Protein AF-A0AAD2CBR7-F1 (afdb_monomer)

Organism: NCBI:txid2856

Sequence (309 aa):
QLLATVQDAERRELLDDIRAIELRIERGVCPSRVAKAHSVWTTCVAFCDSLTLDPGLSAVDDPLLIILLFGTQWRRGKIAPRKRQVRGRTAEDAMRQVGQAFSSLGLLYPRMNRYAPGTMNFPWTRLLKSWKKEDPAAQRVHPLPKSLLRQASKLATKPTSTHAAKAMNRLMWLGFSFLLRPGEFLSKAGTQFPFKLKQVFFCINDAEFRGDVIPLRLLDTSLVTFAGLIFEKPKNAVPDEKIGLGTSFNADNPTATLIAIVRHLQQSQHTTGDTPLFTYYSEFGVPCNVTDQMMTKYLRAVALSVEVD

Foldseek 3Di:
DVLPPDPPVVSVVVVVVVVVVVVVVCVVDFVVVVVVLVVLLVLLCVLCVVVVAHSLNPVPPQCLVVLLVQLVCCQCQVSPPVSHHDALVVSVVSSQSSLVVNVVVVHDRNQADPVDGPDGDPVVVVSSVVRVVVDDDDDDDDPDDVVLLVLLVVQCPDPPHFQLSVLLSLLVLLCVVVVDDCLQAFDDVRSDHHFFQQQKWFDFPPDIDGLQGDDLVQLDLVGTQKIWGFAQDDPPDDHRDTDMDGRDPDPSGNSNSSSVLSSQQNVAPPGDRRHGSQWGAGPVRHIDGGHPVNSVVSSVVSVVVDDDD

Secondary structure (DSSP, 8-state):
-TTTTS-HHHHHHHHHHHHHHHHHHHHTS-HHHHHHHHHHHHHHHHHHHHTT--TT-TT-S-THHHHHHHHHHHHTTSSSTTSS---HHHHHHHHHHHHHHHHHTT---TTB-SSSTTPBPHHHHHHHHHHHHHSPPPPPPPPPPHHHHHHHHHHHTSTT--HHHHHHHHHHHHHHHTT--HHHHSB-TT-----BGGGEEEEETTEEEETTTS-GGG--TTT--EEEEEESS-TTS-TTEEEEEE--SSTT-HHHHHHHHHHHHHTSTT--TT-BTTEEE-TT--EEE-BHHHHHHHHHHHHHTS---

Radius of gyration: 26.04 Å; Cα contacts (8 Å, |Δi|>4): 373; chains: 1; bounding box: 62×56×70 Å

Solvent-accessible surface area (backbone atoms only — not comparable to full-atom values): 17594 Å² total; per-residue (Å²): 120,92,67,80,85,51,58,76,65,62,45,49,54,53,52,51,51,53,52,50,50,53,52,53,58,53,67,76,45,60,69,73,55,52,56,48,41,53,54,47,40,55,50,47,37,57,51,24,54,76,67,77,40,61,72,82,40,78,92,42,96,71,52,43,65,58,48,53,48,51,26,50,38,27,21,62,4,77,68,29,96,83,61,43,69,49,52,46,69,61,20,48,54,44,45,50,41,45,30,50,51,33,42,76,72,74,40,79,40,53,61,45,27,88,90,45,81,96,36,69,30,66,69,61,56,52,51,54,54,51,32,60,70,72,41,77,80,83,79,81,81,76,76,86,56,69,68,56,55,52,49,34,45,60,53,34,69,39,90,87,40,49,60,67,48,40,48,48,38,40,45,50,50,50,31,63,72,70,69,50,55,66,54,35,55,30,44,53,95,82,54,85,63,54,45,26,30,54,32,27,38,38,26,42,82,97,45,78,36,40,43,62,72,51,58,77,90,59,65,36,78,90,51,33,52,31,26,34,42,48,34,62,78,46,97,87,57,64,65,63,42,74,52,67,43,65,51,57,95,53,98,81,25,54,29,56,37,52,38,54,53,40,54,60,44,67,72,39,91,87,57,49,44,78,38,45,67,30,54,44,53,44,100,84,66,47,83,42,69,45,30,58,67,57,50,53,53,48,53,52,56,44,56,74,70,53,85,81,129

Mean predicted aligned error: 8.54 Å

pLDDT: mean 88.76, std 9.92, range [37.56, 97.69]

Structure (mmCIF, N/CA/C/O backbone):
data_AF-A0AAD2CBR7-F1
#
_entry.id   AF-A0AAD2CBR7-F1
#
loop_
_atom_site.group_PDB
_atom_site.id
_atom_site.type_symbol
_atom_site.label_atom_id
_atom_site.label_alt_id
_atom_site.label_comp_id
_atom_site.label_asym_id
_atom_site.label_entity_id
_atom_site.label_seq_id
_atom_site.pdbx_PDB_ins_code
_atom_site.Cartn_x
_atom_site.Cartn_y
_atom_site.Cartn_z
_atom_site.occupancy
_atom_site.B_iso_or_equiv
_atom_site.auth_seq_id
_atom_site.auth_comp_id
_atom_site.auth_asym_id
_atom_site.auth_atom_id
_atom_site.pdbx_PDB_model_num
ATOM 1 N N . GLN A 1 1 ? 9.568 18.312 -36.044 1.00 49.59 1 GLN A N 1
ATOM 2 C CA . GLN A 1 1 ? 9.165 19.038 -37.271 1.00 49.59 1 GLN A CA 1
ATOM 3 C C . GLN A 1 1 ? 7.871 19.839 -37.096 1.00 49.59 1 GLN A C 1
ATOM 5 O O . GLN A 1 1 ? 7.870 20.984 -37.513 1.00 49.59 1 GLN A O 1
ATOM 10 N N . LEU A 1 2 ? 6.835 19.330 -36.407 1.00 49.66 2 LEU A N 1
ATOM 11 C CA . LEU A 1 2 ? 5.552 20.033 -36.173 1.00 49.66 2 LEU A CA 1
ATOM 12 C C . LEU A 1 2 ? 5.629 21.412 -35.477 1.00 49.66 2 LEU A C 1
ATOM 14 O O . LEU A 1 2 ? 4.761 22.243 -35.695 1.00 49.66 2 LEU A O 1
ATOM 18 N N . LEU A 1 3 ? 6.659 21.682 -34.668 1.00 53.06 3 LEU A N 1
ATOM 19 C CA . LEU A 1 3 ? 6.780 22.937 -33.907 1.00 53.06 3 LEU A CA 1
ATOM 20 C C . LEU A 1 3 ? 7.631 24.011 -34.598 1.00 53.06 3 LEU A C 1
ATOM 22 O O . LEU A 1 3 ? 7.708 25.134 -34.106 1.00 53.06 3 LEU A O 1
ATOM 26 N N . ALA A 1 4 ? 8.305 23.685 -35.705 1.00 58.56 4 ALA A N 1
ATOM 27 C CA . ALA A 1 4 ? 9.348 24.539 -36.278 1.00 58.56 4 ALA A CA 1
ATOM 28 C C . ALA A 1 4 ? 8.809 25.815 -36.957 1.00 58.56 4 ALA A C 1
ATOM 30 O O . ALA A 1 4 ? 9.564 26.769 -37.107 1.00 58.56 4 ALA A O 1
ATOM 31 N N . THR A 1 5 ? 7.521 25.851 -37.310 1.00 58.31 5 THR A N 1
ATOM 32 C CA . THR A 1 5 ? 6.876 26.915 -38.107 1.00 58.31 5 THR A CA 1
ATOM 33 C C . THR A 1 5 ? 5.775 27.685 -37.364 1.00 58.31 5 THR A C 1
ATOM 35 O O . THR A 1 5 ? 5.058 28.463 -37.982 1.00 58.31 5 THR A O 1
ATOM 38 N N . VAL A 1 6 ? 5.619 27.462 -36.058 1.00 63.59 6 VAL A N 1
ATOM 39 C CA . VAL A 1 6 ? 4.547 28.029 -35.216 1.00 63.59 6 VAL A CA 1
ATOM 40 C C . VAL A 1 6 ? 5.061 29.270 -34.472 1.00 63.59 6 VAL A C 1
ATOM 42 O O . VAL A 1 6 ? 6.212 29.251 -34.025 1.00 63.59 6 VAL A O 1
ATOM 45 N N . GLN A 1 7 ? 4.249 30.332 -34.329 1.00 75.50 7 GLN A N 1
ATOM 46 C CA . GLN A 1 7 ? 4.652 31.536 -33.583 1.00 75.50 7 GLN A CA 1
ATOM 47 C C . GLN A 1 7 ? 4.971 31.195 -32.115 1.00 75.50 7 GLN A C 1
ATOM 49 O O . GLN A 1 7 ? 4.365 30.304 -31.523 1.00 75.50 7 GLN A O 1
ATOM 54 N N . ASP A 1 8 ? 5.910 31.908 -31.485 1.00 75.50 8 ASP A N 1
ATOM 55 C CA . ASP A 1 8 ? 6.431 31.556 -30.149 1.00 75.50 8 ASP A CA 1
ATOM 56 C C . ASP A 1 8 ? 5.377 31.528 -29.024 1.00 75.50 8 ASP A C 1
ATOM 58 O O . ASP A 1 8 ? 5.587 30.892 -27.987 1.00 75.50 8 ASP A O 1
ATOM 62 N N . ALA A 1 9 ? 4.253 32.232 -29.186 1.00 74.94 9 ALA A N 1
ATOM 63 C CA . ALA A 1 9 ? 3.127 32.177 -28.252 1.00 74.94 9 ALA A CA 1
ATOM 64 C C . ALA A 1 9 ? 2.333 30.867 -28.403 1.00 74.94 9 ALA A C 1
ATOM 66 O O . ALA A 1 9 ? 2.183 30.128 -27.433 1.00 74.94 9 ALA A O 1
ATOM 67 N N . GLU A 1 10 ? 1.940 30.529 -29.630 1.00 80.00 10 GLU A N 1
ATOM 68 C CA . GLU A 1 10 ? 1.233 29.289 -29.980 1.00 80.00 10 GLU A CA 1
ATOM 69 C C . GLU A 1 10 ? 2.091 28.043 -29.690 1.00 80.00 10 GLU A C 1
ATOM 71 O O . GLU A 1 10 ? 1.598 27.017 -29.224 1.00 80.00 10 GLU A O 1
ATOM 76 N N . ARG A 1 11 ? 3.414 28.137 -29.887 1.00 79.12 11 ARG A N 1
ATOM 77 C CA . ARG A 1 11 ? 4.357 27.072 -29.519 1.00 79.12 11 ARG A CA 1
ATOM 78 C C . ARG A 1 11 ? 4.348 26.810 -28.011 1.00 79.12 11 ARG A C 1
ATOM 80 O O . ARG A 1 11 ? 4.452 25.656 -27.604 1.00 79.12 11 ARG A O 1
ATOM 87 N N . ARG A 1 12 ? 4.271 27.857 -27.182 1.00 81.19 12 ARG A N 1
ATOM 88 C CA . ARG A 1 12 ? 4.240 27.716 -25.716 1.00 81.19 12 ARG A CA 1
ATOM 89 C C . ARG A 1 12 ? 2.937 27.088 -25.243 1.00 81.19 12 ARG A C 1
ATOM 91 O O . ARG A 1 12 ? 2.997 26.144 -24.466 1.00 81.19 12 ARG A O 1
ATOM 98 N N . GLU A 1 13 ? 1.807 27.553 -25.766 1.00 86.88 13 GLU A N 1
ATOM 99 C CA . GLU A 1 13 ? 0.488 26.992 -25.459 1.00 86.88 13 GLU A CA 1
ATOM 100 C C . GLU A 1 13 ? 0.423 25.495 -25.797 1.00 86.88 13 GLU A C 1
ATOM 102 O O . GLU A 1 13 ? 0.090 24.675 -24.945 1.00 86.88 13 GLU A O 1
ATOM 107 N N . LEU A 1 14 ? 0.889 25.110 -26.988 1.00 86.06 14 LEU A N 1
ATOM 108 C CA . LEU A 1 14 ? 0.925 23.708 -27.401 1.00 86.06 14 LEU A CA 1
ATOM 109 C C . LEU A 1 14 ? 1.849 22.842 -26.523 1.00 86.06 14 LEU A C 1
ATOM 111 O O . LEU A 1 14 ? 1.550 21.678 -26.257 1.00 86.06 14 LEU A O 1
ATOM 115 N N . LEU A 1 15 ? 2.979 23.385 -26.058 1.00 84.12 15 LEU A N 1
ATOM 116 C CA . LEU A 1 15 ? 3.858 22.680 -25.118 1.00 84.12 15 LEU A CA 1
ATOM 117 C C . LEU A 1 15 ? 3.202 22.495 -23.745 1.00 84.12 15 LEU A C 1
ATOM 119 O O . LEU A 1 15 ? 3.400 21.453 -23.116 1.00 84.12 15 LEU A O 1
ATOM 123 N N . ASP A 1 16 ? 2.427 23.473 -23.282 1.00 87.00 16 ASP A N 1
ATOM 124 C CA . ASP A 1 16 ? 1.686 23.368 -22.028 1.00 87.00 16 ASP A CA 1
ATOM 125 C C . ASP A 1 16 ? 0.546 22.345 -22.131 1.00 87.00 16 ASP A C 1
ATOM 127 O O . ASP A 1 16 ? 0.376 21.534 -21.216 1.00 87.00 16 ASP A O 1
ATOM 131 N N . ASP A 1 17 ? -0.139 22.271 -23.273 1.00 89.31 17 ASP A N 1
ATOM 132 C CA . ASP A 1 17 ? -1.135 21.232 -23.551 1.00 89.31 17 ASP A CA 1
ATOM 133 C C . ASP A 1 17 ? -0.525 19.825 -23.570 1.00 89.31 17 ASP A C 1
ATOM 135 O O . ASP A 1 17 ? -1.062 18.899 -22.953 1.00 89.31 17 ASP A O 1
ATOM 139 N N . ILE A 1 18 ? 0.634 19.650 -24.216 1.00 84.00 18 ILE A N 1
ATOM 140 C CA . ILE A 1 18 ? 1.360 18.369 -24.219 1.00 84.00 18 ILE A CA 1
ATOM 141 C C . ILE A 1 18 ? 1.702 17.951 -22.783 1.00 84.00 18 ILE A C 1
ATOM 143 O O . ILE A 1 18 ? 1.400 16.825 -22.379 1.00 84.00 18 ILE A O 1
ATOM 147 N N . ARG A 1 19 ? 2.249 18.867 -21.974 1.00 85.62 19 ARG A N 1
ATOM 148 C CA . ARG A 1 19 ? 2.556 18.602 -20.558 1.00 85.62 19 ARG A CA 1
ATOM 149 C C . ARG A 1 19 ? 1.304 18.257 -19.755 1.00 85.62 19 ARG A C 1
ATOM 151 O O . ARG A 1 19 ? 1.341 17.381 -18.890 1.00 85.62 19 ARG A O 1
ATOM 158 N N . ALA A 1 20 ? 0.183 18.924 -20.025 1.00 88.31 20 ALA A N 1
ATOM 159 C CA . ALA A 1 20 ? -1.084 18.641 -19.363 1.00 88.31 20 ALA A CA 1
ATOM 160 C C . ALA A 1 20 ? -1.603 17.234 -19.705 1.00 88.31 20 ALA A C 1
ATOM 162 O O . ALA A 1 20 ? -2.105 16.533 -18.819 1.00 88.31 20 ALA A O 1
ATOM 163 N N . ILE A 1 21 ? -1.454 16.792 -20.958 1.00 86.75 21 ILE A N 1
ATOM 164 C CA . ILE A 1 21 ? -1.791 15.429 -21.393 1.00 86.75 21 ILE A CA 1
ATOM 165 C C . ILE A 1 21 ? -0.904 14.405 -20.680 1.00 86.75 21 ILE A C 1
ATOM 167 O O . ILE A 1 21 ? -1.434 13.463 -20.084 1.00 86.75 21 ILE A O 1
ATOM 171 N N . GLU A 1 22 ? 0.416 14.605 -20.670 1.00 82.62 22 GLU A N 1
ATOM 172 C CA . GLU A 1 22 ? 1.366 13.729 -19.970 1.00 82.62 22 GLU A CA 1
ATOM 173 C C . GLU A 1 22 ? 1.008 13.595 -18.484 1.00 82.62 22 GLU A C 1
ATOM 175 O O . GLU A 1 22 ? 0.867 12.484 -17.965 1.00 82.62 22 GLU A O 1
ATOM 180 N N . LEU A 1 23 ? 0.729 14.717 -17.815 1.00 84.50 23 LEU A N 1
ATOM 181 C CA . LEU A 1 23 ? 0.332 14.730 -16.410 1.00 84.50 23 LEU A CA 1
ATOM 182 C C . LEU A 1 23 ? -0.995 13.992 -16.169 1.00 84.50 23 LEU A C 1
ATOM 184 O O . LEU A 1 23 ? -1.165 13.326 -15.144 1.00 84.50 23 LEU A O 1
ATOM 188 N N . ARG A 1 24 ? -1.962 14.085 -17.092 1.00 85.62 24 ARG A N 1
ATOM 189 C CA . ARG A 1 24 ? -3.229 13.336 -16.999 1.00 85.62 24 ARG A CA 1
ATOM 190 C C . ARG A 1 24 ? -3.015 11.834 -17.166 1.00 85.62 24 ARG A C 1
ATOM 192 O O . ARG A 1 24 ? -3.642 11.070 -16.431 1.00 85.62 24 ARG A O 1
ATOM 199 N N . ILE A 1 25 ? -2.130 11.417 -18.071 1.00 83.00 25 ILE A N 1
ATOM 200 C CA . ILE A 1 25 ? -1.747 10.008 -18.239 1.00 83.00 25 ILE A CA 1
ATOM 201 C C . ILE A 1 25 ? -1.103 9.487 -16.948 1.00 83.00 25 ILE A C 1
ATOM 203 O O . ILE A 1 25 ? -1.508 8.439 -16.439 1.00 83.00 25 ILE A O 1
ATOM 207 N N . GLU A 1 26 ? -0.169 10.241 -16.362 1.00 82.31 26 GLU A N 1
ATOM 208 C CA . GLU A 1 26 ? 0.477 9.872 -15.098 1.00 82.31 26 GLU A CA 1
ATOM 209 C C . GLU A 1 26 ? -0.515 9.773 -13.935 1.00 82.31 26 GLU A C 1
ATOM 211 O O . GLU A 1 26 ? -0.450 8.826 -13.149 1.00 82.31 26 GLU A O 1
ATOM 216 N N . ARG A 1 27 ? -1.484 10.696 -13.847 1.00 80.81 27 ARG A N 1
ATOM 217 C CA . ARG A 1 27 ? -2.558 10.666 -12.836 1.00 80.81 27 ARG A CA 1
ATOM 218 C C . ARG A 1 27 ? -3.458 9.432 -12.942 1.00 80.81 27 ARG A C 1
ATOM 220 O O . ARG A 1 27 ? -4.083 9.064 -11.949 1.00 80.81 27 ARG A O 1
ATOM 227 N N . GLY A 1 28 ? -3.504 8.771 -14.101 1.00 79.44 28 GLY A N 1
ATOM 228 C CA . GLY A 1 28 ? -4.184 7.484 -14.283 1.00 79.44 28 GLY A CA 1
ATOM 229 C C . GLY A 1 28 ? -3.506 6.314 -13.556 1.00 79.44 28 GLY A C 1
ATOM 230 O O . GLY A 1 28 ? -4.070 5.223 -13.459 1.00 79.44 28 GLY A O 1
ATOM 231 N N . VAL A 1 29 ? -2.300 6.519 -13.022 1.00 80.31 29 VAL A N 1
ATOM 232 C CA . VAL A 1 29 ? -1.502 5.506 -12.332 1.00 80.31 29 VAL A CA 1
ATOM 233 C C . VAL A 1 29 ? -1.148 5.999 -10.924 1.00 80.31 29 VAL A C 1
ATOM 235 O O . VAL A 1 29 ? -1.003 7.189 -10.667 1.00 80.31 29 VAL A O 1
ATOM 238 N N . CYS A 1 30 ? -1.003 5.088 -9.954 1.00 77.88 30 CYS A N 1
ATOM 239 C CA . CYS A 1 30 ? -0.621 5.512 -8.607 1.00 77.88 30 CYS A CA 1
ATOM 240 C C . CYS A 1 30 ? 0.803 6.130 -8.585 1.00 77.88 30 CYS A C 1
ATOM 242 O O . CYS A 1 30 ? 1.705 5.584 -9.230 1.00 77.88 30 CYS A O 1
ATOM 244 N N . PRO A 1 31 ? 1.059 7.195 -7.792 1.00 78.06 31 PRO A N 1
ATOM 245 C CA . PRO A 1 31 ? 2.328 7.938 -7.819 1.00 78.06 31 PRO A CA 1
ATOM 246 C C . PRO A 1 31 ? 3.578 7.076 -7.609 1.00 78.06 31 PRO A C 1
ATOM 248 O O . PRO A 1 31 ? 4.604 7.269 -8.253 1.00 78.06 31 PRO A O 1
ATOM 251 N N . SER A 1 32 ? 3.487 6.059 -6.748 1.00 78.69 32 SER A N 1
ATOM 252 C CA . SER A 1 32 ? 4.600 5.133 -6.499 1.00 78.69 32 SER A CA 1
ATOM 253 C C . SER A 1 32 ? 4.972 4.283 -7.719 1.00 78.69 32 SER A C 1
ATOM 255 O O . SER A 1 32 ? 6.131 3.898 -7.866 1.00 78.69 32 SER A O 1
ATOM 257 N N . ARG A 1 33 ? 4.016 3.987 -8.608 1.00 83.12 33 ARG A N 1
ATOM 258 C CA . ARG A 1 33 ? 4.287 3.298 -9.877 1.00 83.12 33 ARG A CA 1
ATOM 259 C C . ARG A 1 33 ? 4.894 4.239 -10.909 1.00 83.12 33 ARG A C 1
ATOM 261 O O . ARG A 1 33 ? 5.807 3.802 -11.597 1.00 83.12 33 ARG A O 1
ATOM 268 N N . VAL A 1 34 ? 4.439 5.492 -10.967 1.00 85.19 34 VAL A N 1
ATOM 269 C CA . VAL A 1 34 ? 5.028 6.533 -11.827 1.00 85.19 34 VAL A CA 1
ATOM 270 C C . VAL A 1 34 ? 6.501 6.736 -11.464 1.00 85.19 34 VAL A C 1
ATOM 272 O O . VAL A 1 34 ? 7.375 6.535 -12.302 1.00 85.19 34 VAL A O 1
ATOM 275 N N . ALA A 1 35 ? 6.803 6.969 -10.183 1.00 87.38 35 ALA A N 1
ATOM 276 C CA . ALA A 1 35 ? 8.180 7.118 -9.703 1.00 87.38 35 ALA A CA 1
ATOM 277 C C . ALA A 1 35 ? 9.061 5.888 -10.006 1.00 87.38 35 ALA A C 1
ATOM 279 O O . ALA A 1 35 ? 10.231 6.019 -10.366 1.00 87.38 35 ALA A O 1
ATOM 280 N N . LYS A 1 36 ? 8.500 4.675 -9.892 1.00 89.06 36 LYS A N 1
ATOM 281 C CA . LYS A 1 36 ? 9.216 3.439 -10.237 1.00 89.06 36 LYS A CA 1
ATOM 282 C C . LYS A 1 36 ? 9.514 3.351 -11.738 1.00 89.06 36 LYS A C 1
ATOM 284 O O . LYS A 1 36 ? 10.632 2.983 -12.088 1.00 89.06 36 LYS A O 1
ATOM 289 N N . ALA A 1 37 ? 8.551 3.698 -12.593 1.00 90.25 37 ALA A N 1
ATOM 290 C CA . ALA A 1 37 ? 8.722 3.685 -14.044 1.00 90.25 37 ALA A CA 1
ATOM 291 C C . ALA A 1 37 ? 9.806 4.673 -14.484 1.00 90.25 37 ALA A C 1
ATOM 293 O O . ALA A 1 37 ? 10.715 4.272 -15.208 1.00 90.25 37 ALA A O 1
ATOM 294 N N . HIS A 1 38 ? 9.781 5.899 -13.949 1.00 90.88 38 HIS A N 1
ATOM 295 C CA . HIS A 1 38 ? 10.827 6.905 -14.170 1.00 90.88 38 HIS A CA 1
ATOM 296 C C . HIS A 1 38 ? 12.210 6.398 -13.758 1.00 90.88 38 HIS A C 1
ATOM 298 O O . HIS A 1 38 ? 13.141 6.432 -14.553 1.00 90.88 38 HIS A O 1
ATOM 304 N N . SER A 1 39 ? 12.346 5.822 -12.559 1.00 93.81 39 SER A N 1
ATOM 305 C CA . SER A 1 39 ? 13.630 5.275 -12.092 1.00 93.81 39 SER A CA 1
ATOM 306 C C . SER A 1 39 ? 14.159 4.137 -12.980 1.00 93.81 39 SER A C 1
ATOM 308 O O . SER A 1 39 ? 15.363 4.053 -13.249 1.00 93.81 39 SER A O 1
ATOM 310 N N . VAL A 1 40 ? 13.272 3.256 -13.456 1.00 95.75 40 VAL A N 1
ATOM 311 C CA . VAL A 1 40 ? 13.640 2.192 -14.401 1.00 95.75 40 VAL A CA 1
ATOM 312 C C . VAL A 1 40 ? 14.070 2.786 -15.741 1.00 95.75 40 VAL A C 1
ATOM 314 O O . VAL A 1 40 ? 15.070 2.333 -16.295 1.00 95.75 40 VAL A O 1
ATOM 317 N N . TRP A 1 41 ? 13.366 3.808 -16.231 1.00 94.50 41 TRP A N 1
ATOM 318 C CA . TRP A 1 41 ? 13.714 4.503 -17.467 1.00 94.50 41 TRP A CA 1
ATOM 319 C C . TRP A 1 41 ? 15.084 5.182 -17.379 1.00 94.50 41 TRP A C 1
ATOM 321 O O . TRP A 1 41 ? 15.927 4.930 -18.232 1.00 94.50 41 TRP A O 1
ATOM 331 N N . THR A 1 42 ? 15.378 5.918 -16.303 1.00 95.44 42 THR A N 1
ATOM 332 C CA . THR A 1 42 ? 16.712 6.501 -16.059 1.00 95.44 42 THR A CA 1
ATOM 333 C C . THR A 1 42 ? 17.814 5.440 -16.085 1.00 95.44 42 THR A C 1
ATOM 335 O O . THR A 1 42 ? 18.886 5.653 -16.644 1.00 95.44 42 THR A O 1
ATOM 338 N N . THR A 1 43 ? 17.548 4.261 -15.517 1.00 96.19 43 THR A N 1
ATOM 339 C CA . THR A 1 43 ? 18.510 3.150 -15.556 1.00 96.19 43 THR A CA 1
ATOM 340 C C . THR A 1 43 ? 18.673 2.585 -16.971 1.00 96.19 43 THR A C 1
ATOM 342 O O . THR A 1 43 ? 19.764 2.160 -17.338 1.00 96.19 43 THR A O 1
ATOM 345 N N . CYS A 1 44 ? 17.601 2.566 -17.768 1.00 95.62 44 CYS A N 1
ATOM 346 C CA . CYS A 1 44 ? 17.642 2.156 -19.170 1.00 95.62 44 CYS A CA 1
ATOM 347 C C . CYS A 1 44 ? 18.453 3.133 -20.026 1.00 95.62 44 CYS A C 1
ATOM 349 O O . CYS A 1 44 ? 19.264 2.677 -20.823 1.00 95.62 44 CYS A O 1
ATOM 351 N N . VAL A 1 45 ? 18.293 4.444 -19.813 1.00 95.62 45 VAL A N 1
ATOM 352 C CA . VAL A 1 45 ? 19.101 5.492 -20.461 1.00 95.62 45 VAL A CA 1
ATOM 353 C C . VAL A 1 45 ? 20.585 5.247 -20.192 1.00 95.62 45 VAL A C 1
ATOM 355 O O . VAL A 1 45 ? 21.331 4.990 -21.128 1.00 95.62 45 VAL A O 1
ATOM 358 N N . ALA A 1 46 ? 20.984 5.148 -18.919 1.00 96.06 46 ALA A N 1
ATOM 359 C CA . ALA A 1 46 ? 22.380 4.889 -18.554 1.00 96.06 46 ALA A CA 1
ATOM 360 C C . ALA A 1 46 ? 22.920 3.555 -19.112 1.00 96.06 46 ALA A C 1
ATOM 362 O O . ALA A 1 46 ? 24.106 3.425 -19.413 1.00 96.06 46 ALA A O 1
ATOM 363 N N . PHE A 1 47 ? 22.061 2.539 -19.243 1.00 96.81 47 PHE A N 1
ATOM 364 C CA . PHE A 1 47 ? 22.424 1.279 -19.889 1.00 96.81 47 PHE A CA 1
ATOM 365 C C . PHE A 1 47 ? 22.663 1.456 -21.396 1.00 96.81 47 PHE A C 1
ATOM 367 O O . PHE A 1 47 ? 23.652 0.930 -21.901 1.00 96.81 47 PHE A O 1
ATOM 374 N N . CYS A 1 48 ? 21.810 2.202 -22.101 1.00 95.62 48 CYS A N 1
ATOM 375 C CA . CYS A 1 48 ? 21.998 2.494 -23.525 1.00 95.62 48 CYS A CA 1
ATOM 376 C C . CYS A 1 48 ? 23.265 3.327 -23.753 1.00 95.62 48 CYS A C 1
ATOM 378 O O . CYS A 1 48 ? 24.077 2.956 -24.598 1.00 95.62 48 CYS A O 1
ATOM 380 N N . ASP A 1 49 ? 23.506 4.338 -22.914 1.00 95.69 49 ASP A N 1
ATOM 381 C CA . ASP A 1 49 ? 24.721 5.161 -22.953 1.00 95.69 49 AS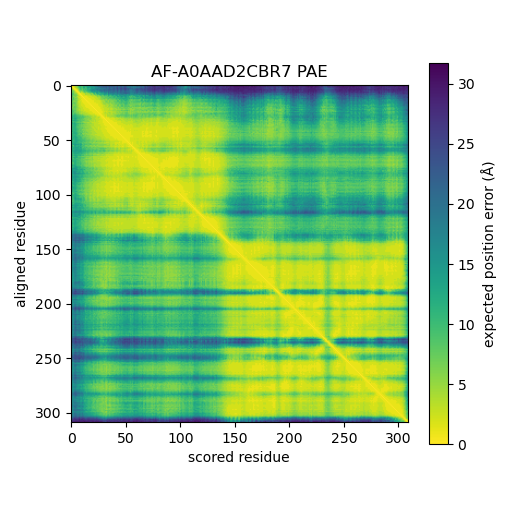P A CA 1
ATOM 382 C C . ASP A 1 49 ? 25.986 4.301 -22.804 1.00 95.69 49 ASP A C 1
ATOM 384 O O . ASP A 1 49 ? 26.955 4.468 -23.543 1.00 95.69 49 ASP A O 1
ATOM 388 N N . SER A 1 50 ? 25.964 3.305 -21.906 1.00 95.50 50 SER A N 1
ATOM 389 C CA . SER A 1 50 ? 27.084 2.366 -21.717 1.00 95.50 50 SER A CA 1
ATOM 390 C C . SER A 1 50 ? 27.369 1.473 -22.930 1.00 95.50 50 SER A C 1
ATOM 392 O O . SER A 1 50 ? 28.456 0.908 -23.036 1.00 95.50 50 SER A O 1
ATOM 394 N N . LEU A 1 51 ? 26.395 1.338 -23.834 1.00 94.50 51 LEU A N 1
ATOM 395 C CA . LEU A 1 51 ? 26.511 0.620 -25.101 1.00 94.50 51 LEU A CA 1
ATOM 396 C C . LEU A 1 51 ? 26.681 1.568 -26.292 1.00 94.50 51 LEU A C 1
ATOM 398 O O . LEU A 1 51 ? 26.662 1.102 -27.428 1.00 94.50 51 LEU A O 1
ATOM 402 N N . THR A 1 52 ? 26.841 2.876 -26.056 1.00 94.56 52 THR A N 1
ATOM 403 C CA . THR A 1 52 ? 26.894 3.914 -27.100 1.00 94.56 52 THR A CA 1
ATOM 404 C C . THR A 1 52 ? 25.654 3.929 -28.008 1.00 94.56 52 THR A C 1
ATOM 406 O O . THR A 1 52 ? 25.747 4.207 -29.199 1.00 94.56 52 THR A O 1
ATOM 409 N N . LEU A 1 53 ? 24.483 3.608 -27.445 1.00 93.56 53 LEU A N 1
ATOM 410 C CA . LEU A 1 53 ? 23.192 3.594 -28.137 1.00 93.56 53 LEU A CA 1
ATOM 411 C C . LEU A 1 53 ? 22.320 4.762 -27.679 1.00 93.56 53 LEU A C 1
ATOM 413 O O . LEU A 1 53 ? 22.342 5.133 -26.505 1.00 93.56 53 LEU A O 1
ATOM 417 N N . ASP A 1 54 ? 21.484 5.287 -28.575 1.00 92.25 54 ASP A N 1
ATOM 418 C CA . ASP A 1 54 ? 20.456 6.242 -28.181 1.00 92.25 54 ASP A CA 1
ATOM 419 C C . ASP A 1 54 ? 19.381 5.547 -27.316 1.00 92.25 54 ASP A C 1
ATOM 421 O O . ASP A 1 54 ? 18.988 4.418 -27.617 1.00 92.25 54 ASP A O 1
ATOM 425 N N . PRO A 1 55 ? 18.851 6.182 -26.254 1.00 89.44 55 PRO A N 1
ATOM 426 C CA . PRO A 1 55 ? 17.866 5.538 -25.377 1.00 89.44 55 PRO A CA 1
ATOM 427 C C . PRO A 1 55 ? 16.554 5.131 -26.061 1.00 89.44 55 PRO A C 1
ATOM 429 O O . PRO A 1 55 ? 15.847 4.251 -25.566 1.00 89.44 55 PRO A O 1
ATOM 432 N N . GLY A 1 56 ? 16.217 5.774 -27.183 1.00 86.25 56 GLY A N 1
ATOM 433 C CA . GLY A 1 56 ? 15.068 5.422 -28.017 1.00 86.25 56 GLY A CA 1
ATOM 434 C C . GLY A 1 56 ? 15.308 4.199 -28.904 1.00 86.25 56 GLY A C 1
ATOM 435 O O . GLY A 1 56 ? 14.351 3.685 -29.482 1.00 86.25 56 GLY A O 1
ATOM 436 N N . LEU A 1 57 ? 16.556 3.723 -28.991 1.00 89.19 57 LEU A N 1
ATOM 437 C CA . LEU A 1 57 ? 17.015 2.656 -29.880 1.00 89.19 57 LEU A CA 1
ATOM 438 C C . LEU A 1 57 ? 16.575 2.884 -31.334 1.00 89.19 57 LEU A C 1
ATOM 440 O O . LEU A 1 57 ? 16.253 1.940 -32.050 1.00 89.19 57 LEU A O 1
ATOM 444 N N . SER A 1 58 ? 16.540 4.147 -31.757 1.00 85.56 58 SER A N 1
ATOM 445 C CA . SER A 1 58 ? 16.034 4.574 -33.063 1.00 85.56 58 SER A CA 1
ATOM 446 C C . SER A 1 58 ? 16.881 4.058 -34.227 1.00 85.56 58 SER A C 1
ATOM 448 O O . SER A 1 58 ? 16.346 3.812 -35.304 1.00 85.56 58 SER A O 1
ATOM 450 N N . ALA A 1 59 ? 18.177 3.834 -33.996 1.00 85.88 59 ALA A N 1
ATOM 451 C CA . ALA A 1 59 ? 19.089 3.236 -34.971 1.00 85.88 59 ALA A CA 1
ATOM 452 C C . ALA A 1 59 ? 19.040 1.693 -35.009 1.00 85.88 59 ALA A C 1
ATOM 454 O O . ALA A 1 59 ? 19.760 1.077 -35.793 1.00 85.88 59 ALA A O 1
ATOM 455 N N . VAL A 1 60 ? 18.237 1.052 -34.151 1.00 86.38 60 VAL A N 1
ATOM 456 C CA . VAL A 1 60 ? 18.158 -0.409 -34.037 1.00 86.38 60 VAL A CA 1
ATOM 457 C C . VAL A 1 60 ? 16.835 -0.902 -34.619 1.00 86.38 60 VAL A C 1
ATOM 459 O O . VAL A 1 60 ? 15.773 -0.685 -34.038 1.00 86.38 60 VAL A O 1
ATOM 462 N N . ASP A 1 61 ? 16.902 -1.642 -35.729 1.00 84.12 61 ASP A N 1
ATOM 463 C CA . ASP A 1 61 ? 15.712 -2.154 -36.424 1.00 84.12 61 ASP A CA 1
ATOM 464 C C . ASP A 1 61 ? 14.801 -2.997 -35.522 1.00 84.12 61 ASP A C 1
ATOM 466 O O . ASP A 1 61 ? 13.577 -2.838 -35.562 1.00 84.12 61 ASP A O 1
ATOM 470 N N . ASP A 1 62 ? 15.379 -3.882 -34.701 1.00 86.94 62 ASP A N 1
ATOM 471 C CA . ASP A 1 62 ? 14.669 -4.659 -33.680 1.00 86.94 62 ASP A CA 1
ATOM 472 C C . ASP A 1 62 ? 15.327 -4.494 -32.295 1.00 86.94 62 ASP A C 1
ATOM 474 O O . ASP A 1 62 ? 16.337 -5.143 -31.994 1.00 86.94 62 ASP A O 1
ATOM 478 N N . PRO A 1 63 ? 14.750 -3.665 -31.404 1.00 90.88 63 PRO A N 1
ATOM 479 C CA . PRO A 1 63 ? 15.308 -3.427 -30.077 1.00 90.88 63 PRO A CA 1
ATOM 480 C C . PRO A 1 63 ? 15.152 -4.623 -29.124 1.00 90.88 63 PRO A C 1
ATOM 482 O O . PRO A 1 63 ? 15.673 -4.574 -28.007 1.00 90.88 63 PRO A O 1
ATOM 485 N N . LEU A 1 64 ? 14.447 -5.700 -29.509 1.00 91.69 64 LEU A N 1
ATOM 486 C CA . LEU A 1 64 ? 14.132 -6.824 -28.624 1.00 91.69 64 LEU A CA 1
ATOM 487 C C . LEU A 1 64 ? 15.375 -7.366 -27.912 1.00 91.69 64 LEU A C 1
ATOM 489 O O . LEU A 1 64 ? 15.358 -7.489 -26.688 1.00 91.69 64 LEU A O 1
ATOM 493 N N . LEU A 1 65 ? 16.457 -7.663 -28.638 1.00 92.56 65 LEU A N 1
ATOM 494 C CA . LEU A 1 65 ? 17.672 -8.230 -28.040 1.00 92.56 65 LEU A CA 1
ATOM 495 C C . LEU A 1 65 ? 18.304 -7.301 -26.996 1.00 92.56 65 LEU A C 1
ATOM 497 O O . LEU A 1 65 ? 18.731 -7.778 -25.942 1.00 92.56 65 LEU A O 1
ATOM 501 N N . ILE A 1 66 ? 18.297 -5.988 -27.236 1.00 95.12 66 ILE A N 1
ATOM 502 C CA . ILE A 1 66 ? 18.807 -4.989 -26.288 1.00 95.12 66 ILE A CA 1
ATOM 503 C C . ILE A 1 66 ? 17.958 -4.981 -25.013 1.00 95.12 66 ILE A C 1
ATOM 505 O O . ILE A 1 66 ? 18.499 -4.994 -23.906 1.00 95.12 66 ILE A O 1
ATOM 509 N N . ILE A 1 67 ? 16.631 -5.073 -25.140 1.00 95.31 67 ILE A N 1
ATOM 510 C CA . ILE A 1 67 ? 15.730 -5.153 -23.981 1.00 95.31 67 ILE A CA 1
ATOM 511 C C . ILE A 1 67 ? 15.892 -6.477 -23.215 1.00 95.31 67 ILE A C 1
ATOM 513 O O . ILE A 1 67 ? 15.847 -6.490 -21.980 1.00 95.31 67 ILE A O 1
ATOM 517 N N . LEU A 1 68 ? 16.115 -7.601 -23.904 1.00 96.31 68 LEU A N 1
ATOM 518 C CA . LEU A 1 68 ? 16.406 -8.887 -23.255 1.00 96.31 68 LEU A CA 1
ATOM 519 C C . LEU A 1 68 ? 17.754 -8.853 -22.515 1.00 96.31 68 LEU A C 1
ATOM 521 O O . LEU A 1 68 ? 17.865 -9.398 -21.408 1.00 96.31 68 LEU A O 1
ATOM 525 N N . LEU A 1 69 ? 18.763 -8.188 -23.085 1.00 97.06 69 LEU A N 1
ATOM 526 C CA . LEU A 1 69 ? 20.060 -7.976 -22.446 1.00 97.06 69 LEU A CA 1
ATOM 527 C C . LEU A 1 69 ? 19.925 -7.088 -21.205 1.00 97.06 69 LEU A C 1
ATOM 529 O O . LEU A 1 69 ? 20.402 -7.481 -20.138 1.00 97.06 69 LEU A O 1
ATOM 533 N N . PHE A 1 70 ? 19.216 -5.958 -21.312 1.00 97.44 70 PHE A N 1
ATOM 534 C CA . PHE A 1 70 ? 18.863 -5.095 -20.181 1.00 97.44 70 PHE A CA 1
ATOM 535 C C . PHE A 1 70 ? 18.206 -5.911 -19.063 1.00 97.44 70 PHE A C 1
ATOM 537 O O . PHE A 1 70 ? 18.666 -5.908 -17.922 1.00 97.44 70 PHE A O 1
ATOM 544 N N . GLY A 1 71 ? 17.178 -6.695 -19.396 1.00 97.25 71 GLY A N 1
ATOM 545 C CA . GLY A 1 71 ? 16.482 -7.561 -18.448 1.00 97.25 71 GLY A CA 1
ATOM 546 C C . GLY A 1 71 ? 17.394 -8.576 -17.764 1.00 97.25 71 GLY A C 1
ATOM 547 O O . GLY A 1 71 ? 17.307 -8.785 -16.554 1.00 97.25 71 GLY A O 1
ATOM 548 N N . THR A 1 72 ? 18.312 -9.179 -18.515 1.00 97.69 72 THR A N 1
ATOM 549 C CA . THR A 1 72 ? 19.276 -10.157 -17.991 1.00 97.69 72 THR A CA 1
ATOM 550 C C . THR A 1 72 ? 20.303 -9.503 -17.063 1.00 97.69 72 THR A C 1
ATOM 552 O O . THR A 1 72 ? 20.584 -10.028 -15.982 1.00 97.69 72 THR A O 1
ATOM 555 N N . GLN A 1 73 ? 20.835 -8.338 -17.439 1.00 97.62 73 GLN A N 1
ATOM 556 C CA . GLN A 1 73 ? 21.737 -7.525 -16.614 1.00 97.62 73 GLN A CA 1
ATOM 557 C C . GLN A 1 73 ? 21.041 -7.067 -15.324 1.00 97.62 73 GLN A C 1
ATOM 559 O O . GLN A 1 73 ? 21.626 -7.126 -14.238 1.00 97.62 73 GLN A O 1
ATOM 564 N N . TRP A 1 74 ? 19.771 -6.663 -15.428 1.00 97.62 74 TRP A N 1
ATOM 565 C CA . TRP A 1 74 ? 18.937 -6.294 -14.288 1.00 97.62 74 TRP A CA 1
ATOM 566 C C . TRP A 1 74 ? 18.727 -7.489 -13.366 1.00 97.62 74 TRP A C 1
ATOM 568 O O . TRP A 1 74 ? 18.960 -7.390 -12.163 1.00 97.62 74 TRP A O 1
ATOM 578 N N . ARG A 1 75 ? 18.353 -8.648 -13.923 1.00 97.06 75 ARG A N 1
ATOM 579 C CA . ARG A 1 75 ? 18.135 -9.876 -13.155 1.00 97.06 75 ARG A CA 1
ATOM 580 C C . ARG A 1 75 ? 19.378 -10.294 -12.385 1.00 97.06 75 ARG A C 1
ATOM 582 O O . ARG A 1 75 ? 19.265 -10.607 -11.208 1.00 97.06 75 ARG A O 1
ATOM 589 N N . ARG A 1 76 ? 20.553 -10.249 -13.016 1.00 96.75 76 ARG A N 1
ATOM 590 C CA . ARG A 1 76 ? 21.852 -10.549 -12.382 1.00 96.75 76 ARG A CA 1
ATOM 591 C C . ARG A 1 76 ? 22.276 -9.512 -11.341 1.00 96.75 76 ARG A C 1
ATOM 593 O O . ARG A 1 76 ? 23.239 -9.733 -10.619 1.00 96.75 76 ARG A O 1
ATOM 600 N N . GLY A 1 77 ? 21.575 -8.384 -11.260 1.00 95.94 77 GLY A N 1
ATOM 601 C CA . GLY A 1 77 ? 21.874 -7.313 -10.325 1.00 95.94 77 GLY A CA 1
ATOM 602 C C . GLY A 1 77 ? 22.909 -6.312 -10.815 1.00 95.94 77 GLY A C 1
ATOM 603 O O . GLY A 1 77 ? 23.167 -5.353 -10.109 1.00 95.94 77 GLY A O 1
ATOM 604 N N . LYS A 1 78 ? 23.479 -6.459 -12.015 1.00 96.06 78 LYS A N 1
ATOM 605 C CA . LYS A 1 78 ? 24.532 -5.553 -12.506 1.00 96.06 78 LYS A CA 1
ATOM 606 C C . LYS A 1 78 ? 24.035 -4.108 -12.634 1.00 96.06 78 LYS A C 1
ATOM 608 O O . LYS A 1 78 ? 24.710 -3.169 -12.209 1.00 96.06 78 LYS A O 1
ATOM 613 N N . ILE A 1 79 ? 22.811 -3.938 -13.133 1.00 95.75 79 ILE A N 1
ATOM 614 C CA . ILE A 1 79 ? 22.168 -2.623 -13.290 1.00 95.75 79 ILE A CA 1
ATOM 615 C C . ILE A 1 79 ? 20.990 -2.397 -12.333 1.00 95.75 79 ILE A C 1
ATOM 617 O O . ILE A 1 79 ? 20.484 -1.287 -12.254 1.00 95.75 79 ILE A O 1
ATOM 621 N N . ALA A 1 80 ? 20.570 -3.408 -11.565 1.00 94.19 80 ALA A N 1
ATOM 622 C CA . ALA A 1 80 ? 19.470 -3.240 -10.615 1.00 94.19 80 ALA A CA 1
ATOM 623 C C . ALA A 1 80 ? 19.853 -2.276 -9.469 1.00 94.19 80 ALA A C 1
ATOM 625 O O . ALA A 1 80 ? 21.003 -2.299 -9.024 1.00 94.19 80 ALA A O 1
ATOM 626 N N . PRO A 1 81 ? 18.901 -1.512 -8.893 1.00 90.56 81 PRO A N 1
ATOM 627 C CA . PRO A 1 81 ? 19.196 -0.480 -7.892 1.00 90.56 81 PRO A CA 1
ATOM 628 C C . PRO A 1 81 ? 19.992 -0.963 -6.673 1.00 90.56 81 PRO A C 1
ATOM 630 O O . PRO A 1 81 ? 20.850 -0.255 -6.164 1.00 90.56 81 PRO A O 1
ATOM 633 N N . ARG A 1 82 ? 19.733 -2.191 -6.203 1.00 91.12 82 ARG A N 1
ATOM 634 C CA . ARG A 1 82 ? 20.408 -2.775 -5.027 1.00 91.12 82 ARG A CA 1
ATOM 635 C C . ARG A 1 82 ? 21.677 -3.562 -5.356 1.00 91.12 82 ARG A C 1
ATOM 637 O O . ARG A 1 82 ? 22.204 -4.225 -4.470 1.00 91.12 82 ARG A O 1
ATOM 644 N N . LYS A 1 83 ? 22.116 -3.555 -6.618 1.00 92.31 83 LYS A N 1
ATOM 645 C CA . LYS A 1 83 ? 23.288 -4.289 -7.116 1.00 92.31 83 LYS A CA 1
ATOM 646 C C . LYS A 1 83 ? 23.339 -5.773 -6.717 1.00 92.31 83 LYS A C 1
ATOM 648 O O . LYS A 1 83 ? 24.390 -6.324 -6.412 1.00 92.31 83 LYS A O 1
ATOM 653 N N . ARG A 1 84 ? 22.174 -6.426 -6.676 1.00 94.31 84 ARG A N 1
ATOM 654 C CA . ARG A 1 84 ? 22.000 -7.831 -6.272 1.00 94.31 84 ARG A CA 1
ATOM 655 C C . ARG A 1 84 ? 21.067 -8.545 -7.228 1.00 94.31 84 ARG A C 1
ATOM 657 O O . ARG A 1 84 ? 20.182 -7.909 -7.804 1.00 94.31 84 ARG A O 1
ATOM 664 N N . GLN A 1 85 ? 21.255 -9.856 -7.363 1.00 94.75 85 GLN A N 1
ATOM 665 C CA . GLN A 1 85 ? 20.373 -10.687 -8.170 1.00 94.75 85 GLN A CA 1
ATOM 666 C C . GLN A 1 85 ? 18.922 -10.551 -7.686 1.00 94.75 85 GLN A C 1
ATOM 668 O O . GLN A 1 85 ? 18.644 -10.553 -6.485 1.00 94.75 85 GLN A O 1
ATOM 673 N N . VAL A 1 86 ? 17.994 -10.420 -8.631 1.00 95.56 86 VAL A N 1
ATOM 674 C CA . VAL A 1 86 ? 16.553 -10.343 -8.371 1.00 95.56 86 VAL A CA 1
ATOM 675 C C . VAL A 1 86 ? 15.823 -11.500 -9.048 1.00 95.56 86 VAL A C 1
ATOM 677 O O . VAL A 1 86 ? 16.335 -12.126 -9.974 1.00 95.56 86 VAL A O 1
ATOM 680 N N . ARG A 1 87 ? 14.593 -11.772 -8.600 1.00 94.75 87 ARG A N 1
ATOM 681 C CA . ARG A 1 87 ? 13.713 -12.766 -9.230 1.00 94.75 87 ARG A CA 1
ATOM 682 C C . ARG A 1 87 ? 13.352 -12.357 -10.659 1.00 94.75 87 ARG A C 1
ATOM 684 O O . ARG A 1 87 ? 13.264 -11.164 -10.967 1.00 94.75 87 ARG A O 1
ATOM 691 N N . GLY A 1 88 ? 13.058 -13.342 -11.502 1.00 94.94 88 GLY A N 1
ATOM 692 C CA . GLY A 1 88 ? 12.626 -13.156 -12.884 1.00 94.94 88 GLY A CA 1
ATOM 693 C C . GLY A 1 88 ? 11.452 -12.189 -13.017 1.00 94.94 88 GLY A C 1
ATOM 694 O O . GLY A 1 88 ? 11.483 -11.316 -13.877 1.00 94.94 88 GLY A O 1
ATOM 695 N N . ARG A 1 89 ? 10.470 -12.248 -12.105 1.00 94.06 89 ARG A N 1
ATOM 696 C CA . ARG A 1 89 ? 9.320 -11.324 -12.113 1.00 94.06 89 ARG A CA 1
ATOM 697 C C . ARG A 1 89 ? 9.717 -9.856 -11.930 1.00 94.06 89 ARG A C 1
ATOM 699 O O . ARG A 1 89 ? 9.123 -8.976 -12.544 1.00 94.06 89 ARG A O 1
ATOM 706 N N . THR A 1 90 ? 10.723 -9.581 -11.102 1.00 94.94 90 THR A N 1
ATOM 707 C CA . THR A 1 90 ? 11.210 -8.213 -10.871 1.00 94.94 90 THR A CA 1
ATOM 708 C C . THR A 1 90 ? 11.923 -7.666 -12.104 1.00 94.94 90 THR A C 1
ATOM 710 O O . THR A 1 90 ? 11.736 -6.501 -12.445 1.00 94.94 90 THR A O 1
ATOM 713 N N . ALA A 1 91 ? 12.725 -8.499 -12.772 1.00 96.25 91 ALA A N 1
ATOM 714 C CA . ALA A 1 91 ? 13.384 -8.130 -14.022 1.00 96.25 91 ALA A CA 1
ATOM 715 C C . ALA A 1 91 ? 12.369 -7.950 -15.165 1.00 96.25 91 ALA A C 1
ATOM 717 O O . ALA A 1 91 ? 12.421 -6.947 -15.870 1.00 96.25 91 ALA A O 1
ATOM 718 N N . GLU A 1 92 ? 11.390 -8.851 -15.284 1.00 96.06 92 GLU A N 1
ATOM 719 C CA . GLU A 1 92 ? 10.268 -8.729 -16.225 1.00 96.06 92 GLU A CA 1
ATOM 720 C C . GLU A 1 92 ? 9.517 -7.406 -16.037 1.00 96.06 92 GLU A C 1
ATOM 722 O O . GLU A 1 92 ? 9.253 -6.700 -17.007 1.00 96.06 92 GLU A O 1
ATOM 727 N N . ASP A 1 93 ? 9.187 -7.047 -14.792 1.00 95.38 93 ASP A N 1
ATOM 728 C CA . ASP A 1 93 ? 8.505 -5.790 -14.482 1.00 95.38 93 ASP A CA 1
ATOM 729 C C . ASP A 1 93 ? 9.328 -4.569 -14.923 1.00 95.38 93 ASP A C 1
ATOM 731 O O . ASP A 1 93 ? 8.743 -3.575 -15.356 1.00 95.38 93 ASP A O 1
ATOM 735 N N . ALA A 1 94 ? 10.660 -4.616 -14.814 1.00 95.50 94 ALA A N 1
ATOM 736 C CA . ALA A 1 94 ? 11.540 -3.551 -15.294 1.00 95.50 94 ALA A CA 1
ATOM 737 C C . ALA A 1 94 ? 11.524 -3.470 -16.828 1.00 95.50 94 ALA A C 1
ATOM 739 O O . ALA A 1 94 ? 11.235 -2.412 -17.378 1.00 95.50 94 ALA A O 1
ATOM 740 N N . MET A 1 95 ? 11.714 -4.596 -17.523 1.00 95.69 95 MET A N 1
ATOM 741 C CA . MET A 1 95 ? 11.640 -4.646 -18.990 1.00 95.69 95 MET A CA 1
ATOM 742 C C . MET A 1 95 ? 10.268 -4.183 -19.506 1.00 95.69 95 MET A C 1
ATOM 744 O O . MET A 1 95 ? 10.170 -3.502 -20.526 1.00 95.69 95 MET A O 1
ATOM 748 N N . ARG A 1 96 ? 9.187 -4.527 -18.793 1.00 94.19 96 ARG A N 1
ATOM 749 C CA . ARG A 1 96 ? 7.833 -4.069 -19.120 1.00 94.19 96 ARG A CA 1
ATOM 750 C C . ARG A 1 96 ? 7.710 -2.553 -19.008 1.00 94.19 96 ARG A C 1
ATOM 752 O O . ARG A 1 96 ? 7.106 -1.969 -19.896 1.00 94.19 96 ARG A O 1
ATOM 759 N N . GLN A 1 97 ? 8.253 -1.948 -17.953 1.00 93.94 97 GLN A N 1
ATOM 760 C CA . GLN A 1 97 ? 8.234 -0.492 -17.772 1.00 93.94 97 GLN A CA 1
ATOM 761 C C . GLN A 1 97 ? 9.020 0.219 -18.877 1.00 93.94 97 GLN A C 1
ATOM 763 O O . GLN A 1 97 ? 8.520 1.195 -19.421 1.00 93.94 97 GLN A O 1
ATOM 768 N N . VAL A 1 98 ? 10.183 -0.314 -19.274 1.00 93.94 98 VAL A N 1
ATOM 769 C CA . VAL A 1 98 ? 10.946 0.227 -20.410 1.00 93.94 98 VAL A CA 1
ATOM 770 C C . VAL A 1 98 ? 10.102 0.218 -21.676 1.00 93.94 98 VAL A C 1
ATOM 772 O O . VAL A 1 98 ? 9.920 1.254 -22.298 1.00 93.94 98 VAL A O 1
ATOM 775 N N . GLY A 1 99 ? 9.517 -0.918 -22.053 1.00 91.81 99 GLY A N 1
ATOM 776 C CA . GLY A 1 99 ? 8.742 -0.917 -23.288 1.00 91.81 99 GLY A CA 1
ATOM 777 C C . GLY A 1 99 ? 7.385 -0.194 -23.186 1.00 91.81 99 GLY A C 1
ATOM 778 O O . GLY A 1 99 ? 6.872 0.235 -24.210 1.00 91.81 99 GLY A O 1
ATOM 779 N N . GLN A 1 100 ? 6.829 0.017 -21.985 1.00 89.81 100 GLN A N 1
ATOM 780 C CA . GLN A 1 100 ? 5.727 0.973 -21.797 1.00 89.81 100 GLN A CA 1
ATOM 781 C C . GLN A 1 100 ? 6.179 2.408 -22.099 1.00 89.81 100 GLN A C 1
ATOM 783 O O . GLN A 1 100 ? 5.422 3.137 -22.727 1.00 89.81 100 GLN A O 1
ATOM 788 N N . ALA A 1 101 ? 7.406 2.789 -21.727 1.00 89.88 101 ALA A N 1
ATOM 789 C CA . ALA A 1 101 ? 7.972 4.084 -22.100 1.00 89.88 101 ALA A CA 1
ATOM 790 C C . ALA A 1 101 ? 8.130 4.217 -23.625 1.00 89.88 101 ALA A C 1
ATOM 792 O O . ALA A 1 101 ? 7.749 5.242 -24.176 1.00 89.88 101 ALA A O 1
ATOM 793 N N . PHE A 1 102 ? 8.569 3.159 -24.321 1.00 89.31 102 PHE A N 1
ATOM 794 C CA . PHE A 1 102 ? 8.572 3.128 -25.793 1.00 89.31 102 PHE A CA 1
ATOM 795 C C . PHE A 1 102 ? 7.176 3.418 -26.360 1.00 89.31 102 PHE A C 1
ATOM 797 O O . PHE A 1 102 ? 7.034 4.275 -27.224 1.00 89.31 102 PHE A O 1
ATOM 804 N N . SER A 1 103 ? 6.133 2.765 -25.836 1.00 88.50 103 SER A N 1
ATOM 805 C CA . SER A 1 103 ? 4.756 3.028 -26.272 1.00 88.50 103 SER A CA 1
ATOM 806 C C . SER A 1 103 ? 4.293 4.455 -25.983 1.00 88.50 103 SER A C 1
ATOM 808 O O . SER A 1 103 ? 3.614 5.037 -26.824 1.00 88.50 103 SER A O 1
ATOM 810 N N . SER A 1 104 ? 4.675 5.039 -24.843 1.00 83.44 104 SER A N 1
ATOM 811 C CA . SER A 1 104 ? 4.376 6.446 -24.540 1.00 83.44 104 SER A CA 1
ATOM 812 C C . SER A 1 104 ? 5.051 7.415 -25.515 1.00 83.44 104 SER A C 1
ATOM 814 O O . SER A 1 104 ? 4.508 8.479 -25.779 1.00 83.44 104 SER A O 1
ATOM 816 N N . LEU A 1 105 ? 6.199 7.034 -26.083 1.00 82.69 105 LEU A N 1
ATOM 817 C CA . LEU A 1 105 ? 6.904 7.785 -27.128 1.00 82.69 105 LEU A CA 1
ATOM 818 C C . LEU A 1 105 ? 6.362 7.505 -28.545 1.00 82.69 105 LEU A C 1
ATOM 820 O O . LEU A 1 105 ? 6.934 7.976 -29.524 1.00 82.69 105 LEU A O 1
ATOM 824 N N . GLY A 1 106 ? 5.291 6.713 -28.678 1.00 82.75 106 GLY A N 1
ATOM 825 C CA . GLY A 1 106 ? 4.736 6.303 -29.972 1.00 82.75 106 GLY A CA 1
ATOM 826 C C . GLY A 1 106 ? 5.549 5.224 -30.697 1.00 82.75 106 GLY A C 1
ATOM 827 O O . GLY A 1 106 ? 5.272 4.923 -31.856 1.00 82.75 106 GLY A O 1
ATOM 828 N N . LEU A 1 107 ? 6.539 4.619 -30.034 1.00 84.62 107 LEU A N 1
ATOM 829 C CA . LEU A 1 107 ? 7.368 3.551 -30.590 1.00 84.62 107 LEU A CA 1
ATOM 830 C C . LEU A 1 107 ? 6.719 2.176 -30.390 1.00 84.62 107 LEU A C 1
ATOM 832 O O . LEU A 1 107 ? 5.942 1.938 -29.457 1.00 84.62 107 LEU A O 1
ATOM 836 N N . LEU A 1 108 ? 7.084 1.225 -31.253 1.00 83.56 108 LEU A N 1
ATOM 837 C CA . LEU A 1 108 ? 6.621 -0.155 -31.138 1.00 83.56 108 LEU A CA 1
ATOM 838 C C . LEU A 1 108 ? 7.069 -0.760 -29.802 1.00 83.56 108 LEU A C 1
ATOM 840 O O . LEU A 1 108 ? 8.252 -0.754 -29.470 1.00 83.56 108 LEU A O 1
ATOM 844 N N . TYR A 1 109 ? 6.127 -1.349 -29.062 1.00 88.31 109 TYR A N 1
ATOM 845 C CA . TYR A 1 109 ? 6.426 -2.020 -27.801 1.00 88.31 109 TYR A CA 1
ATOM 846 C C . TYR A 1 109 ? 7.305 -3.267 -28.042 1.00 88.31 109 TYR A C 1
ATOM 848 O O . TYR A 1 109 ? 6.780 -4.258 -28.558 1.00 88.31 109 TYR A O 1
ATOM 856 N N . PRO A 1 110 ? 8.585 -3.316 -27.601 1.00 86.88 110 PRO A N 1
ATOM 857 C CA . PRO A 1 110 ? 9.511 -4.400 -27.980 1.00 86.88 110 PRO A CA 1
ATOM 858 C C . PRO A 1 110 ? 9.107 -5.795 -27.485 1.00 86.88 110 PRO A C 1
ATOM 860 O O . PRO A 1 110 ? 9.627 -6.813 -27.930 1.00 86.88 110 PRO A O 1
ATOM 863 N N . ARG A 1 111 ? 8.173 -5.878 -26.533 1.00 88.69 111 ARG A N 1
ATOM 864 C CA . ARG A 1 111 ? 7.611 -7.150 -26.060 1.00 88.69 111 ARG A CA 1
ATOM 865 C C . ARG A 1 111 ? 6.669 -7.795 -27.086 1.00 88.69 111 ARG A C 1
ATOM 867 O O . ARG A 1 111 ? 6.515 -9.021 -27.063 1.00 88.69 111 ARG A O 1
ATOM 874 N N . MET A 1 112 ? 6.005 -6.989 -27.909 1.00 89.75 112 MET A N 1
ATOM 875 C CA . MET A 1 112 ? 5.005 -7.452 -28.868 1.00 89.75 112 MET A CA 1
ATOM 876 C C . MET A 1 112 ? 5.664 -7.834 -30.186 1.00 89.75 112 MET A C 1
ATOM 878 O O . MET A 1 112 ? 6.621 -7.202 -30.630 1.00 89.75 112 MET A O 1
ATOM 882 N N . ASN A 1 113 ? 5.147 -8.888 -30.806 1.00 86.50 113 ASN A N 1
ATOM 883 C CA . ASN A 1 113 ? 5.622 -9.349 -32.095 1.00 86.50 113 ASN A CA 1
ATOM 884 C C . ASN A 1 113 ? 5.217 -8.349 -33.182 1.00 86.50 113 ASN A C 1
ATOM 886 O O . ASN A 1 113 ? 4.029 -8.102 -33.394 1.00 86.50 113 ASN A O 1
ATOM 890 N N . ARG A 1 114 ? 6.217 -7.801 -33.880 1.00 82.69 114 ARG A N 1
ATOM 891 C CA . ARG A 1 114 ? 6.025 -6.860 -34.990 1.00 82.69 114 ARG A CA 1
ATOM 892 C C . ARG A 1 114 ? 5.243 -7.480 -36.150 1.00 82.69 114 ARG A C 1
ATOM 894 O O . ARG A 1 114 ? 4.464 -6.787 -36.790 1.00 82.69 114 ARG A O 1
ATOM 901 N N . TYR A 1 115 ? 5.449 -8.769 -36.407 1.00 85.56 115 TYR A N 1
ATOM 902 C CA . TYR A 1 115 ? 4.911 -9.473 -37.573 1.00 85.56 115 TYR A CA 1
ATOM 903 C C . TYR A 1 115 ? 3.582 -10.186 -37.293 1.00 85.56 115 TYR A C 1
ATOM 905 O O . TYR A 1 115 ? 2.893 -10.587 -38.223 1.00 85.56 115 TYR A O 1
ATOM 913 N N . ALA A 1 116 ? 3.212 -10.349 -36.020 1.00 85.12 116 ALA A N 1
ATOM 914 C CA . ALA A 1 116 ? 1.956 -10.973 -35.609 1.00 85.12 116 ALA A CA 1
ATOM 915 C C . ALA A 1 116 ? 1.310 -10.156 -34.476 1.00 85.12 116 ALA A C 1
ATOM 917 O O . ALA A 1 116 ? 1.562 -10.434 -33.292 1.00 85.12 116 ALA A O 1
ATOM 918 N N . PRO A 1 117 ? 0.495 -9.140 -34.823 1.00 80.00 117 PRO A N 1
ATOM 919 C CA . PRO A 1 117 ? -0.153 -8.259 -33.860 1.00 80.00 117 PRO A CA 1
ATOM 920 C C . PRO A 1 117 ? -0.893 -9.029 -32.761 1.00 80.00 117 PRO A C 1
ATOM 922 O O . PRO A 1 117 ? -1.528 -10.050 -33.006 1.00 80.00 117 PRO A O 1
ATOM 925 N N . GLY A 1 118 ? -0.788 -8.548 -31.521 1.00 81.56 118 GLY A N 1
ATOM 926 C CA . GLY A 1 118 ? -1.421 -9.176 -30.355 1.00 81.56 118 GLY A CA 1
ATOM 927 C C . GLY A 1 118 ? -0.661 -10.368 -29.760 1.00 81.56 118 GLY A C 1
ATOM 928 O O . GLY A 1 118 ? -1.033 -10.844 -28.687 1.00 81.56 118 GLY A O 1
ATOM 929 N N . THR A 1 119 ? 0.431 -10.824 -30.383 1.00 89.19 119 THR A N 1
ATOM 930 C CA . THR A 1 119 ? 1.262 -11.914 -29.844 1.00 89.19 119 THR A CA 1
ATOM 931 C C . THR A 1 119 ? 2.543 -11.393 -29.187 1.00 89.19 119 THR A C 1
ATOM 933 O O . THR A 1 119 ? 3.077 -10.346 -29.549 1.00 89.19 119 THR A O 1
ATOM 936 N N . MET A 1 120 ? 3.049 -12.113 -28.180 1.00 89.81 120 MET A N 1
ATOM 937 C CA . MET A 1 120 ? 4.333 -11.797 -27.541 1.00 89.81 120 MET A CA 1
ATOM 938 C C . MET A 1 120 ? 5.503 -12.394 -28.321 1.00 89.81 120 MET A C 1
ATOM 940 O O . MET A 1 120 ? 5.407 -13.506 -28.838 1.00 89.81 120 MET A O 1
ATOM 944 N N . ASN A 1 121 ? 6.649 -11.713 -28.295 1.00 91.56 121 ASN A N 1
ATOM 945 C CA . ASN A 1 121 ? 7.878 -12.225 -28.893 1.00 91.56 121 ASN A CA 1
ATOM 946 C C . ASN A 1 121 ? 8.312 -13.568 -28.282 1.00 91.56 121 ASN A C 1
ATOM 948 O O . ASN A 1 121 ? 8.398 -13.732 -27.058 1.00 91.56 121 ASN A O 1
ATOM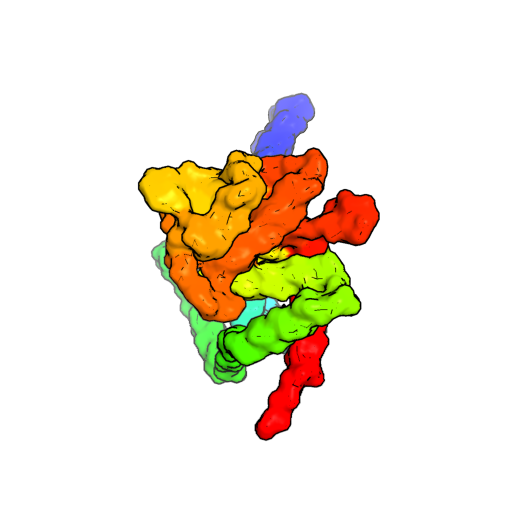 952 N N . PHE A 1 122 ? 8.641 -14.534 -29.145 1.00 92.94 122 PHE A N 1
ATOM 953 C CA . PHE A 1 122 ? 9.068 -15.868 -28.722 1.00 92.94 122 PHE A CA 1
ATOM 954 C C . PHE A 1 122 ? 10.302 -15.832 -27.795 1.00 92.94 122 PHE A C 1
ATOM 956 O O . PHE A 1 122 ? 10.215 -16.422 -26.710 1.00 92.94 122 PHE A O 1
ATOM 963 N N . PRO A 1 123 ? 11.395 -15.096 -28.107 1.00 93.88 123 PRO A N 1
ATOM 964 C CA . PRO A 1 123 ? 12.557 -15.010 -27.218 1.00 93.88 123 PRO A CA 1
ATOM 965 C C . PRO A 1 123 ? 12.218 -14.469 -25.825 1.00 93.88 123 PRO A C 1
ATOM 967 O O . PRO A 1 123 ? 12.666 -15.017 -24.819 1.00 93.88 123 PRO A O 1
ATOM 970 N N . TRP A 1 124 ? 11.344 -13.459 -25.752 1.00 93.75 124 TRP A N 1
ATOM 971 C CA . TRP A 1 124 ? 10.860 -12.907 -24.487 1.00 93.75 124 TRP A CA 1
ATOM 972 C C . TRP A 1 124 ? 10.165 -13.979 -23.643 1.00 93.75 124 TRP A C 1
ATOM 974 O O . TRP A 1 124 ? 10.515 -14.198 -22.483 1.00 93.75 124 TRP A O 1
ATOM 984 N N . THR A 1 125 ? 9.190 -14.689 -24.221 1.00 93.81 125 THR A N 1
ATOM 985 C CA . THR A 1 125 ? 8.446 -15.731 -23.492 1.00 93.81 125 THR A CA 1
ATOM 986 C C . THR A 1 125 ? 9.347 -16.871 -23.014 1.00 93.81 125 THR A C 1
ATOM 988 O O . THR A 1 125 ? 9.167 -17.368 -21.899 1.00 93.81 125 THR A O 1
ATOM 991 N N . ARG A 1 126 ? 10.330 -17.287 -23.823 1.00 96.19 126 ARG A N 1
ATOM 992 C CA . ARG A 1 126 ? 11.281 -18.347 -23.464 1.00 96.19 126 ARG A CA 1
ATOM 993 C C . ARG A 1 126 ? 12.228 -17.915 -22.352 1.00 96.19 126 ARG A C 1
ATOM 995 O O . ARG A 1 126 ? 12.418 -18.689 -21.414 1.00 96.19 126 ARG A O 1
ATOM 1002 N N . LEU A 1 127 ? 12.732 -16.682 -22.402 1.00 96.31 127 LEU A N 1
ATOM 1003 C CA . LEU A 1 127 ? 13.580 -16.124 -21.351 1.00 96.31 127 LEU A CA 1
ATOM 1004 C C . LEU A 1 127 ? 12.849 -16.106 -20.002 1.00 96.31 127 LEU A C 1
ATOM 1006 O O . LEU A 1 127 ? 13.361 -16.634 -19.016 1.00 96.31 127 LEU A O 1
ATOM 1010 N N . LEU A 1 128 ? 11.610 -15.602 -19.969 1.00 95.00 128 LEU A N 1
ATOM 1011 C CA . LEU A 1 128 ? 10.803 -15.587 -18.744 1.00 95.00 128 LEU A CA 1
ATOM 1012 C C . LEU A 1 128 ? 10.513 -16.994 -18.207 1.00 95.00 128 LEU A C 1
ATOM 1014 O O . LEU A 1 128 ? 10.535 -17.213 -16.995 1.00 95.00 128 LEU A O 1
ATOM 1018 N N . LYS A 1 129 ? 10.262 -17.967 -19.095 1.00 96.06 129 LYS A N 1
ATOM 1019 C CA . LYS A 1 129 ? 10.093 -19.374 -18.701 1.00 96.06 129 LYS A CA 1
ATOM 1020 C C . LYS A 1 129 ? 11.369 -19.947 -18.078 1.00 96.06 129 LYS A C 1
ATOM 1022 O O . LYS A 1 129 ? 11.250 -20.665 -17.090 1.00 96.06 129 LYS A O 1
ATOM 1027 N N . SER A 1 130 ? 12.552 -19.630 -18.614 1.00 96.94 130 SER A N 1
ATOM 1028 C CA . SER A 1 130 ? 13.837 -20.026 -18.010 1.00 96.94 130 SER A CA 1
ATOM 1029 C C . SER A 1 130 ? 13.965 -19.457 -16.605 1.00 96.94 130 SER A C 1
ATOM 1031 O O . SER A 1 130 ? 14.162 -20.192 -15.642 1.00 96.94 130 SER A O 1
ATOM 1033 N N . TRP A 1 131 ? 13.718 -18.155 -16.463 1.00 96.38 131 TRP A N 1
ATOM 1034 C CA . TRP A 1 131 ? 13.824 -17.477 -15.178 1.00 96.38 131 TRP A CA 1
ATOM 1035 C C . TRP A 1 131 ? 12.866 -18.044 -14.133 1.00 96.38 131 TRP A C 1
ATOM 1037 O O . TRP A 1 131 ? 13.251 -18.218 -12.985 1.00 96.38 131 TRP A O 1
ATOM 1047 N N . LYS A 1 132 ? 11.637 -18.392 -14.532 1.00 93.00 132 LYS A N 1
ATOM 1048 C CA . LYS A 1 132 ? 10.662 -19.034 -13.643 1.00 93.00 132 LYS A CA 1
ATOM 1049 C C . LYS A 1 132 ? 11.118 -20.419 -13.162 1.00 93.00 132 LYS A C 1
ATOM 1051 O O . LYS A 1 132 ? 10.770 -20.789 -12.049 1.00 93.00 132 LYS A O 1
ATOM 1056 N N . LYS A 1 133 ? 11.843 -21.183 -13.990 1.00 94.38 133 LYS A N 1
ATOM 1057 C CA . LYS A 1 133 ? 12.399 -22.494 -13.606 1.00 94.38 133 LYS A CA 1
ATOM 1058 C C . LYS A 1 133 ? 13.586 -22.363 -12.650 1.00 94.38 133 LYS A C 1
ATOM 1060 O O . LYS A 1 133 ? 13.760 -23.214 -11.792 1.00 94.38 133 LYS A O 1
ATOM 1065 N N . GLU A 1 134 ? 14.397 -21.325 -12.830 1.00 94.44 134 GLU A N 1
ATOM 1066 C CA . GLU A 1 134 ? 15.572 -21.048 -11.995 1.00 94.44 134 GLU A CA 1
ATOM 1067 C C . GLU A 1 134 ? 15.215 -20.386 -10.656 1.00 94.44 134 GLU A C 1
ATOM 1069 O O . GLU A 1 134 ? 15.933 -20.547 -9.672 1.00 94.44 134 GLU A O 1
ATOM 1074 N N . ASP A 1 135 ? 14.142 -19.592 -10.613 1.00 94.12 135 ASP A N 1
ATOM 1075 C CA . ASP A 1 135 ? 13.712 -18.925 -9.390 1.00 94.12 135 ASP A CA 1
ATOM 1076 C C . ASP A 1 135 ? 13.213 -19.954 -8.355 1.00 94.12 135 ASP A C 1
ATOM 1078 O O . ASP A 1 135 ? 12.459 -20.869 -8.699 1.00 94.12 135 ASP A O 1
ATOM 1082 N N . PRO A 1 136 ? 13.540 -19.778 -7.061 1.00 91.38 136 PRO A N 1
ATOM 1083 C CA . PRO A 1 136 ? 12.992 -20.634 -6.022 1.00 91.38 136 PRO A CA 1
ATOM 1084 C C . PRO A 1 136 ? 11.473 -20.460 -5.931 1.00 91.38 136 PRO A C 1
ATOM 1086 O O . PRO A 1 136 ? 10.936 -19.366 -6.171 1.00 91.38 136 PRO A O 1
ATOM 1089 N N . ALA A 1 137 ? 10.793 -21.527 -5.504 1.00 87.88 137 ALA A N 1
ATOM 1090 C CA . ALA A 1 137 ? 9.355 -21.517 -5.269 1.00 87.88 137 ALA A CA 1
ATOM 1091 C C . ALA A 1 137 ? 8.929 -20.308 -4.414 1.00 87.88 137 ALA A C 1
ATOM 1093 O O . ALA A 1 137 ? 9.672 -19.795 -3.566 1.00 87.88 137 ALA A O 1
ATOM 1094 N N . ALA A 1 138 ? 7.723 -19.800 -4.672 1.00 82.38 138 ALA A N 1
ATOM 1095 C CA . ALA A 1 138 ? 7.174 -18.711 -3.878 1.00 82.38 138 ALA A CA 1
ATOM 1096 C C . ALA A 1 138 ? 7.026 -19.173 -2.422 1.00 82.38 138 ALA A C 1
ATOM 1098 O O . ALA A 1 138 ? 6.421 -20.209 -2.154 1.00 82.38 138 ALA A O 1
ATOM 1099 N N . GLN A 1 139 ? 7.566 -18.395 -1.483 1.00 83.94 139 GLN A N 1
ATOM 1100 C CA . GLN A 1 139 ? 7.305 -18.631 -0.069 1.00 83.94 139 GLN A CA 1
ATOM 1101 C C . GLN A 1 139 ? 5.854 -18.257 0.218 1.00 83.94 139 GLN A C 1
ATOM 1103 O O . GLN A 1 139 ? 5.405 -17.161 -0.133 1.00 83.94 139 GLN A O 1
ATOM 1108 N N . ARG A 1 140 ? 5.114 -19.179 0.833 1.00 79.12 140 ARG A N 1
ATOM 1109 C CA . ARG A 1 140 ? 3.739 -18.920 1.247 1.00 79.12 140 ARG A CA 1
ATOM 1110 C C . ARG A 1 140 ? 3.764 -17.871 2.357 1.00 79.12 140 ARG A C 1
ATOM 1112 O O . ARG A 1 140 ? 4.415 -18.061 3.377 1.00 79.12 140 ARG A O 1
ATOM 1119 N N . VAL A 1 141 ? 3.058 -16.762 2.153 1.00 78.69 141 VAL A N 1
ATOM 1120 C CA . VAL A 1 141 ? 2.810 -15.797 3.229 1.00 78.69 141 VAL A CA 1
ATOM 1121 C C . VAL A 1 141 ? 1.709 -16.381 4.104 1.00 78.69 141 VAL A C 1
ATOM 1123 O O . VAL A 1 141 ? 0.610 -16.651 3.616 1.00 78.69 141 VAL A O 1
ATOM 1126 N N . HIS A 1 142 ? 2.016 -16.624 5.376 1.00 78.44 142 HIS A N 1
ATOM 1127 C CA . HIS A 1 142 ? 1.030 -17.123 6.326 1.00 78.44 142 HIS A CA 1
ATOM 1128 C C . HIS A 1 142 ? 0.036 -16.011 6.690 1.00 78.44 142 HIS A C 1
ATOM 1130 O O . HIS A 1 142 ? 0.445 -14.853 6.829 1.00 78.44 142 HIS A O 1
ATOM 1136 N N . PRO A 1 143 ? -1.263 -16.333 6.829 1.00 80.12 143 PRO A N 1
ATOM 1137 C CA . PRO A 1 143 ? -2.244 -15.368 7.306 1.00 80.12 143 PRO A CA 1
ATOM 1138 C C . PRO A 1 143 ? -1.899 -14.926 8.731 1.00 80.12 143 PRO A C 1
ATOM 1140 O O . PRO A 1 143 ? -1.280 -15.676 9.487 1.00 80.12 143 PRO A O 1
ATOM 1143 N N . LEU A 1 144 ? -2.323 -13.716 9.101 1.00 82.38 144 LEU A N 1
ATOM 1144 C CA . LEU A 1 144 ? -2.155 -13.213 10.461 1.00 82.38 144 LEU A CA 1
ATOM 1145 C C . LEU A 1 144 ? -2.922 -14.123 11.441 1.00 82.38 144 LEU A C 1
ATOM 1147 O O . LEU A 1 144 ? -4.146 -14.224 11.319 1.00 82.38 144 LEU A O 1
ATOM 1151 N N . PRO A 1 145 ? -2.255 -14.781 12.408 1.00 88.06 145 PRO A N 1
ATOM 1152 C CA . PRO A 1 145 ? -2.947 -15.660 13.340 1.00 88.06 145 PRO A CA 1
ATOM 1153 C C . PRO A 1 145 ? -3.899 -14.877 14.246 1.00 88.06 145 PRO A C 1
ATOM 1155 O O . PRO A 1 145 ? -3.543 -13.831 14.794 1.00 88.06 145 PRO A O 1
ATOM 1158 N N . LYS A 1 146 ? -5.097 -15.420 14.485 1.00 89.44 146 LYS A N 1
ATOM 1159 C CA . LYS A 1 146 ? -6.083 -14.816 15.398 1.00 89.44 146 LYS A CA 1
ATOM 1160 C C . LYS A 1 146 ? -5.577 -14.737 16.844 1.00 89.44 146 LYS A C 1
ATOM 1162 O O . LYS A 1 146 ? -5.967 -13.835 17.581 1.00 89.44 146 LYS A O 1
ATOM 1167 N N . SER A 1 147 ? -4.681 -15.640 17.247 1.00 89.81 147 SER A N 1
ATOM 1168 C CA . SER A 1 147 ? -3.993 -15.591 18.546 1.00 89.81 147 SER A CA 1
ATOM 1169 C C . SER A 1 147 ? -3.201 -14.294 18.727 1.00 89.81 147 SER A C 1
ATOM 1171 O O . SER A 1 147 ? -3.279 -13.676 19.787 1.00 89.81 147 SER A O 1
ATOM 1173 N N . LEU A 1 148 ? -2.531 -13.817 17.674 1.00 91.00 148 LEU A N 1
ATOM 1174 C CA . LEU A 1 148 ? -1.783 -12.563 17.699 1.00 91.00 148 LEU A CA 1
ATOM 1175 C C . LEU A 1 148 ? -2.709 -11.349 17.873 1.00 91.00 148 LEU A C 1
ATOM 1177 O O . LEU A 1 148 ? -2.404 -10.449 18.650 1.00 91.00 148 LEU A O 1
ATOM 1181 N N . LEU A 1 149 ? -3.869 -11.343 17.205 1.00 91.94 149 LEU A N 1
ATOM 1182 C CA . LEU A 1 149 ? -4.893 -10.300 17.379 1.00 91.94 149 LEU A CA 1
ATOM 1183 C C . LEU A 1 149 ? -5.438 -10.273 18.812 1.00 91.94 149 LEU A C 1
ATOM 1185 O O . LEU A 1 149 ? -5.595 -9.210 19.406 1.00 91.94 149 LEU A O 1
ATOM 1189 N N . ARG A 1 150 ? -5.678 -11.449 19.402 1.00 92.12 150 ARG A N 1
ATOM 1190 C CA . ARG A 1 150 ? -6.104 -11.562 20.805 1.00 92.12 150 ARG A CA 1
ATOM 1191 C C . ARG A 1 150 ? -5.028 -11.058 21.768 1.00 92.12 150 ARG A C 1
ATOM 1193 O O . ARG A 1 150 ? -5.362 -10.383 22.739 1.00 92.12 150 ARG A O 1
ATOM 1200 N N . GLN A 1 151 ? -3.753 -11.335 21.496 1.00 91.69 151 GLN A N 1
ATOM 1201 C CA . GLN A 1 151 ? -2.646 -10.813 22.299 1.00 91.69 151 GLN A CA 1
ATOM 1202 C C . GLN A 1 151 ? -2.535 -9.286 22.193 1.00 91.69 151 GLN A C 1
ATOM 1204 O O . GLN A 1 151 ? -2.374 -8.611 23.211 1.00 91.69 151 GLN A O 1
ATOM 1209 N N . ALA A 1 152 ? -2.699 -8.725 20.990 1.00 92.62 152 ALA A N 1
ATOM 1210 C CA . ALA A 1 152 ? -2.777 -7.279 20.799 1.00 92.62 152 ALA A CA 1
ATOM 1211 C C . ALA A 1 152 ? -3.914 -6.666 21.635 1.00 92.62 152 ALA A C 1
ATOM 1213 O O . ALA A 1 152 ? -3.686 -5.682 22.342 1.00 92.62 152 ALA A O 1
ATOM 1214 N N . SER A 1 153 ? -5.093 -7.304 21.665 1.00 92.69 153 SER A N 1
ATOM 1215 C CA . SER A 1 153 ? -6.204 -6.870 22.520 1.00 92.69 153 SER A CA 1
ATOM 1216 C C . SER A 1 153 ? -5.828 -6.857 24.000 1.00 92.69 153 SER A C 1
ATOM 1218 O O . SER A 1 153 ? -6.054 -5.846 24.659 1.00 92.69 153 SER A O 1
ATOM 1220 N N . LYS A 1 154 ? -5.191 -7.920 24.517 1.00 91.31 154 LYS A N 1
ATOM 1221 C CA . LYS A 1 154 ? -4.744 -7.978 25.923 1.00 91.31 154 LYS A CA 1
ATOM 1222 C C . LYS A 1 154 ? -3.776 -6.844 26.277 1.00 91.31 154 LYS A C 1
ATOM 1224 O O . LYS A 1 154 ? -3.831 -6.299 27.376 1.00 91.31 154 LYS A O 1
ATOM 1229 N N . LEU A 1 155 ? -2.876 -6.481 25.363 1.00 90.69 155 LEU A N 1
ATOM 1230 C CA . LEU A 1 155 ? -1.941 -5.368 25.565 1.00 90.69 155 LEU A CA 1
ATOM 1231 C C . LEU A 1 155 ? -2.631 -4.000 25.456 1.00 90.69 155 LEU A C 1
ATOM 1233 O O . LEU A 1 155 ? -2.257 -3.060 26.160 1.00 90.69 155 LEU A O 1
ATOM 1237 N N . ALA A 1 156 ? -3.643 -3.876 24.599 1.00 91.75 156 ALA A N 1
ATOM 1238 C CA . ALA A 1 156 ? -4.416 -2.651 24.418 1.00 91.75 156 ALA A CA 1
ATOM 1239 C C . ALA A 1 156 ? -5.347 -2.334 25.604 1.00 91.75 156 ALA A C 1
ATOM 1241 O O . ALA A 1 156 ? -5.647 -1.166 25.848 1.00 91.75 156 ALA A O 1
ATOM 1242 N N . THR A 1 157 ? -5.787 -3.349 26.355 1.00 90.12 157 THR A N 1
ATOM 1243 C CA . THR A 1 157 ? -6.665 -3.185 27.527 1.00 90.12 157 THR A CA 1
ATOM 1244 C C . THR A 1 157 ? -5.924 -2.843 28.817 1.00 90.12 157 THR A C 1
ATOM 1246 O O . THR A 1 157 ? -6.568 -2.491 29.802 1.00 90.12 157 THR A O 1
ATOM 1249 N N . LYS A 1 158 ? -4.586 -2.927 28.849 1.00 91.12 158 LYS A N 1
ATOM 1250 C CA . LYS A 1 158 ? -3.809 -2.558 30.043 1.00 91.12 158 LYS A CA 1
ATOM 1251 C C . LYS A 1 158 ? -4.023 -1.073 30.391 1.00 91.12 158 LYS A C 1
ATOM 1253 O O . LYS A 1 158 ? -4.036 -0.247 29.475 1.00 91.12 158 LYS A O 1
AT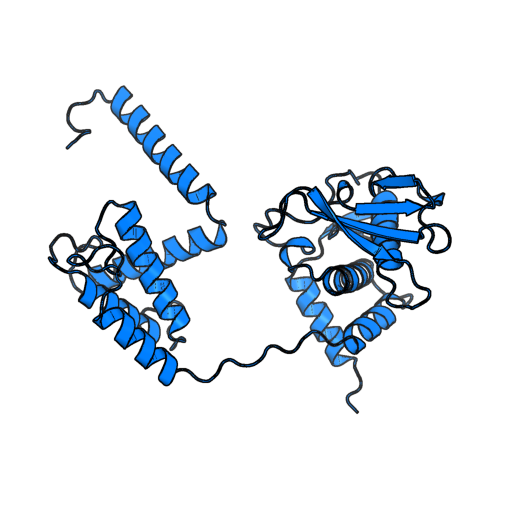OM 1258 N N . PRO A 1 159 ? -4.107 -0.698 31.684 1.00 88.50 159 PRO A N 1
ATOM 1259 C CA . PRO A 1 159 ? -4.227 0.706 32.093 1.00 88.50 159 PRO A CA 1
ATOM 1260 C C . PRO A 1 159 ? -3.097 1.591 31.555 1.00 88.50 159 PRO A C 1
ATOM 1262 O O . PRO A 1 159 ? -3.326 2.728 31.166 1.00 88.50 159 PRO A O 1
ATOM 1265 N N . THR A 1 160 ? -1.892 1.030 31.446 1.00 89.06 160 THR A N 1
ATOM 1266 C CA . THR A 1 160 ? -0.688 1.691 30.921 1.00 89.06 160 THR A CA 1
ATOM 1267 C C . THR A 1 160 ? -0.636 1.771 29.390 1.00 89.06 160 THR A C 1
ATOM 1269 O O . THR A 1 160 ? 0.355 2.231 28.825 1.00 89.06 160 THR A O 1
ATOM 1272 N N . SER A 1 161 ? -1.668 1.294 28.685 1.00 91.19 161 SER A N 1
ATOM 1273 C CA . SER A 1 161 ? -1.667 1.235 27.224 1.00 91.19 161 SER A CA 1
ATOM 1274 C C . SER A 1 161 ? -1.901 2.606 26.596 1.00 91.19 161 SER A C 1
ATOM 1276 O O . SER A 1 161 ? -2.880 3.295 26.899 1.00 91.19 161 SER A O 1
ATOM 1278 N N . THR A 1 162 ? -1.020 2.978 25.668 1.00 93.44 162 THR A N 1
ATOM 1279 C CA . THR A 1 162 ? -1.065 4.275 24.988 1.00 93.44 162 THR A CA 1
ATOM 1280 C C . THR A 1 162 ? -2.271 4.390 24.051 1.00 93.44 162 THR A C 1
ATOM 1282 O O . THR A 1 162 ? -2.787 3.396 23.530 1.00 93.44 162 THR A O 1
ATOM 1285 N N . HIS A 1 163 ? -2.695 5.623 23.758 1.00 93.12 163 HIS A N 1
ATOM 1286 C CA . HIS A 1 163 ? -3.741 5.892 22.761 1.00 93.12 163 HIS A CA 1
ATOM 1287 C C . HIS A 1 163 ? -3.401 5.289 21.388 1.00 93.12 163 HIS A C 1
ATOM 1289 O O . HIS A 1 163 ? -4.270 4.718 20.727 1.00 93.12 163 HIS A O 1
ATOM 1295 N N . ALA A 1 164 ? -2.122 5.334 21.001 1.00 94.50 164 ALA A N 1
ATOM 1296 C CA . ALA A 1 164 ? -1.633 4.721 19.771 1.00 94.50 164 ALA A CA 1
ATOM 1297 C C . ALA A 1 164 ? -1.806 3.194 19.774 1.00 94.50 164 ALA A C 1
ATOM 1299 O O . ALA A 1 164 ? -2.264 2.634 18.782 1.00 94.50 164 ALA A O 1
ATOM 1300 N N . ALA A 1 165 ? -1.480 2.508 20.877 1.00 94.44 165 ALA A N 1
ATOM 1301 C CA . ALA A 1 165 ? -1.649 1.058 20.990 1.00 94.44 165 ALA A CA 1
ATOM 1302 C C . ALA A 1 165 ? -3.126 0.643 20.903 1.00 94.44 165 ALA A C 1
ATOM 1304 O O . ALA A 1 165 ? -3.464 -0.294 20.180 1.00 94.44 165 ALA A O 1
ATOM 1305 N N . LYS A 1 166 ? -4.019 1.391 21.564 1.00 95.00 166 LYS A N 1
ATOM 1306 C CA . LYS A 1 166 ? -5.474 1.184 21.476 1.00 95.00 166 LYS A CA 1
ATOM 1307 C C . LYS A 1 166 ? -5.988 1.372 20.047 1.00 95.00 166 LYS A C 1
ATOM 1309 O O . LYS A 1 166 ? -6.750 0.538 19.560 1.00 95.00 166 LYS A O 1
ATOM 1314 N N . ALA A 1 167 ? -5.548 2.430 19.364 1.00 96.19 167 ALA A N 1
ATOM 1315 C CA . ALA A 1 167 ? -5.900 2.687 17.970 1.00 96.19 167 ALA A CA 1
ATOM 1316 C C . ALA A 1 167 ? -5.380 1.582 17.035 1.00 96.19 167 ALA A C 1
ATOM 1318 O O . ALA A 1 167 ? -6.144 1.052 16.232 1.00 96.19 167 ALA A O 1
ATOM 1319 N N . MET A 1 168 ? -4.118 1.167 17.185 1.00 96.12 168 MET A N 1
ATOM 1320 C CA . MET A 1 168 ? -3.537 0.070 16.405 1.00 96.12 168 MET A CA 1
ATOM 1321 C C . MET A 1 168 ? -4.305 -1.238 16.602 1.00 96.12 168 MET A C 1
ATOM 1323 O O . MET A 1 168 ? -4.654 -1.881 15.619 1.00 96.12 168 MET A O 1
ATOM 1327 N N . ASN A 1 169 ? -4.651 -1.605 17.838 1.00 95.12 169 ASN A N 1
ATOM 1328 C CA . ASN A 1 169 ? -5.441 -2.809 18.089 1.00 95.12 169 ASN A CA 1
ATOM 1329 C C . ASN A 1 169 ? -6.814 -2.771 17.393 1.00 95.12 169 ASN A C 1
ATOM 1331 O O . ASN A 1 169 ? -7.203 -3.737 16.738 1.00 95.12 169 ASN A O 1
ATOM 1335 N N . ARG A 1 170 ? -7.533 -1.643 17.474 1.00 95.62 170 ARG A N 1
ATOM 1336 C CA . ARG A 1 170 ? -8.823 -1.472 16.780 1.00 95.62 170 ARG A CA 1
ATOM 1337 C C . ARG A 1 170 ? -8.666 -1.604 15.263 1.00 95.62 170 ARG A C 1
ATOM 1339 O O . ARG A 1 170 ? -9.435 -2.311 14.623 1.00 95.62 170 ARG A O 1
ATOM 1346 N N . LEU A 1 171 ? -7.639 -0.979 14.693 1.00 96.12 171 LEU A N 1
ATOM 1347 C CA . LEU A 1 171 ? -7.351 -1.046 13.259 1.00 96.12 171 LEU A CA 1
ATOM 1348 C C . LEU A 1 171 ? -6.916 -2.443 12.796 1.00 96.12 171 LEU A C 1
ATOM 1350 O O . LEU A 1 171 ? -7.233 -2.833 11.677 1.00 96.12 171 LEU A O 1
ATOM 1354 N N . MET A 1 172 ? -6.239 -3.221 13.646 1.00 94.25 172 MET A N 1
ATOM 1355 C CA . MET A 1 172 ? -5.925 -4.626 13.368 1.00 94.25 172 MET A CA 1
ATOM 1356 C C . MET A 1 172 ? -7.197 -5.469 13.244 1.00 94.25 172 MET A C 1
ATOM 1358 O O . MET A 1 172 ? -7.333 -6.219 12.278 1.00 94.25 172 MET A O 1
ATOM 1362 N N . TRP A 1 173 ? -8.144 -5.315 14.173 1.00 94.62 173 TRP A N 1
ATOM 1363 C CA . TRP A 1 173 ? -9.440 -5.996 14.100 1.00 94.62 173 TRP A CA 1
ATOM 1364 C C . TRP A 1 173 ? -10.294 -5.515 12.929 1.00 94.62 173 TRP A C 1
ATOM 1366 O O . TRP A 1 173 ? -10.916 -6.343 12.266 1.00 94.62 173 TRP A O 1
ATOM 1376 N N . LEU A 1 174 ? -10.275 -4.215 12.623 1.00 95.38 174 LEU A N 1
ATOM 1377 C CA . LEU A 1 174 ? -10.942 -3.650 11.449 1.00 95.38 174 LEU A CA 1
ATOM 1378 C C . LEU A 1 174 ? -10.407 -4.289 10.159 1.00 95.38 174 LEU A C 1
ATOM 1380 O O . LEU A 1 174 ? -11.174 -4.838 9.371 1.00 95.38 174 LEU A O 1
ATOM 1384 N N . GLY A 1 175 ? -9.084 -4.272 9.974 1.00 93.31 175 GLY A N 1
ATOM 1385 C CA . GLY A 1 175 ? -8.444 -4.845 8.794 1.00 93.31 175 GLY A CA 1
ATOM 1386 C C . GLY A 1 175 ? -8.658 -6.353 8.671 1.00 93.31 175 GLY A C 1
ATOM 1387 O O . GLY A 1 175 ? -8.898 -6.842 7.571 1.00 93.31 175 GLY A O 1
ATOM 1388 N N . PHE A 1 176 ? -8.627 -7.087 9.787 1.00 93.25 176 PHE A N 1
ATOM 1389 C CA . PHE A 1 176 ? -8.880 -8.528 9.802 1.00 93.25 176 PHE A CA 1
ATOM 1390 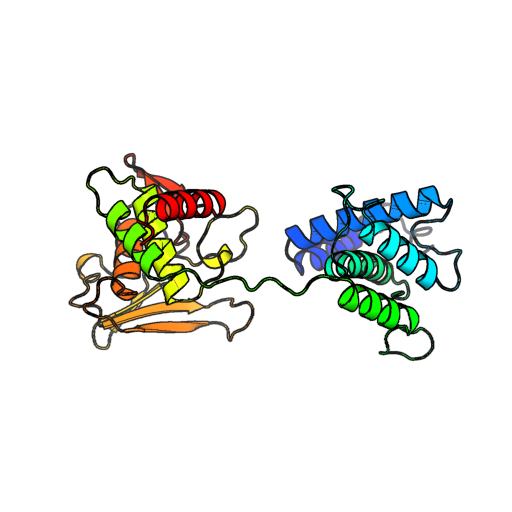C C . PHE A 1 176 ? -10.334 -8.875 9.463 1.00 93.25 176 PHE A C 1
ATOM 1392 O O . PHE A 1 176 ? -10.570 -9.746 8.632 1.00 93.25 176 PHE A O 1
ATOM 1399 N N . SER A 1 177 ? -11.302 -8.193 10.078 1.00 92.56 177 SER A N 1
ATOM 1400 C CA . SER A 1 177 ? -12.724 -8.548 9.961 1.00 92.56 177 SER A CA 1
ATOM 1401 C C . SER A 1 177 ? -13.297 -8.229 8.583 1.00 92.56 177 SER A C 1
ATOM 1403 O O . SER A 1 177 ? -14.106 -8.990 8.064 1.00 92.56 177 SER A O 1
ATOM 1405 N N . PHE A 1 178 ? -12.844 -7.131 7.974 1.00 91.88 178 PHE A N 1
ATOM 1406 C CA . PHE A 1 178 ? -13.308 -6.677 6.660 1.00 91.88 178 PHE A CA 1
ATOM 1407 C C . PHE A 1 178 ? -12.307 -6.972 5.531 1.00 91.88 178 PHE A C 1
ATOM 1409 O O . PHE A 1 178 ? -12.504 -6.528 4.404 1.00 91.88 178 PHE A O 1
ATOM 1416 N N . LEU A 1 179 ? -11.230 -7.718 5.820 1.00 90.88 179 LEU A N 1
ATOM 1417 C CA . LEU A 1 179 ? -10.178 -8.101 4.864 1.00 90.88 179 LEU A CA 1
ATOM 1418 C C . LEU A 1 179 ? -9.561 -6.909 4.111 1.00 90.88 179 LEU A C 1
ATOM 1420 O O . LEU A 1 179 ? -9.216 -6.998 2.928 1.00 90.88 179 LEU A O 1
ATOM 1424 N N . LEU A 1 180 ? -9.408 -5.787 4.814 1.00 89.69 180 LEU A N 1
ATOM 1425 C CA . LEU A 1 180 ? -8.942 -4.541 4.222 1.00 89.69 180 LEU A CA 1
ATOM 1426 C C . LEU A 1 180 ? -7.459 -4.613 3.867 1.00 89.69 180 LEU A C 1
ATOM 1428 O O . LEU A 1 180 ? -6.626 -5.182 4.581 1.00 89.69 180 LEU A O 1
ATOM 1432 N N . ARG A 1 181 ? -7.087 -3.948 2.778 1.00 87.44 181 ARG A N 1
ATOM 1433 C CA . ARG A 1 181 ? -5.685 -3.698 2.452 1.00 87.44 181 ARG A CA 1
ATOM 1434 C C . ARG A 1 181 ? -5.124 -2.641 3.400 1.00 87.44 181 ARG A C 1
ATOM 1436 O O . ARG A 1 181 ? -5.821 -1.684 3.712 1.00 87.44 181 ARG A O 1
ATOM 1443 N N . PRO A 1 182 ? -3.828 -2.693 3.756 1.00 89.06 182 PRO A N 1
ATOM 1444 C CA . PRO A 1 182 ? -3.209 -1.681 4.616 1.00 89.06 182 PRO A CA 1
ATOM 1445 C C . PRO A 1 182 ? -3.461 -0.227 4.187 1.00 89.06 182 PRO A C 1
ATOM 1447 O O . PRO A 1 182 ? -3.668 0.630 5.032 1.00 89.06 182 PRO A O 1
ATOM 1450 N N . GLY A 1 183 ? -3.496 0.062 2.881 1.00 87.12 183 GLY A N 1
ATOM 1451 C CA . GLY A 1 183 ? -3.765 1.417 2.380 1.00 87.12 183 GLY A CA 1
ATOM 1452 C C . GLY A 1 183 ? -5.205 1.912 2.579 1.00 87.12 183 GLY A C 1
ATOM 1453 O O . GLY A 1 183 ? -5.453 3.095 2.393 1.00 87.12 183 GLY A O 1
ATOM 1454 N N . GLU A 1 184 ? -6.138 1.033 2.943 1.00 90.88 184 GLU A N 1
ATOM 1455 C CA . GLU A 1 184 ? -7.547 1.368 3.178 1.00 90.88 184 GLU A CA 1
ATOM 1456 C C . GLU A 1 184 ? -7.785 1.764 4.649 1.00 90.88 184 GLU A C 1
ATOM 1458 O O . GLU A 1 184 ? -8.737 2.479 4.938 1.00 90.88 184 GLU A O 1
ATOM 1463 N N . PHE A 1 185 ? -6.907 1.371 5.584 1.00 93.12 185 PHE A N 1
ATOM 1464 C CA . PHE A 1 185 ? -7.090 1.624 7.023 1.00 93.12 185 PHE A CA 1
ATOM 1465 C C . PHE A 1 185 ? -5.825 2.067 7.776 1.00 93.12 185 PHE A C 1
ATOM 1467 O O . PHE A 1 185 ? -5.856 2.168 8.999 1.00 93.12 185 PHE A O 1
ATOM 1474 N N . LEU A 1 186 ? -4.712 2.336 7.087 1.00 94.44 186 LEU A N 1
ATOM 1475 C CA . LEU A 1 186 ? -3.484 2.893 7.665 1.00 94.44 186 LEU A CA 1
ATOM 1476 C C . LEU A 1 186 ? -3.003 4.095 6.854 1.00 94.44 186 LEU A C 1
ATOM 1478 O O . LEU A 1 186 ? -3.157 4.168 5.631 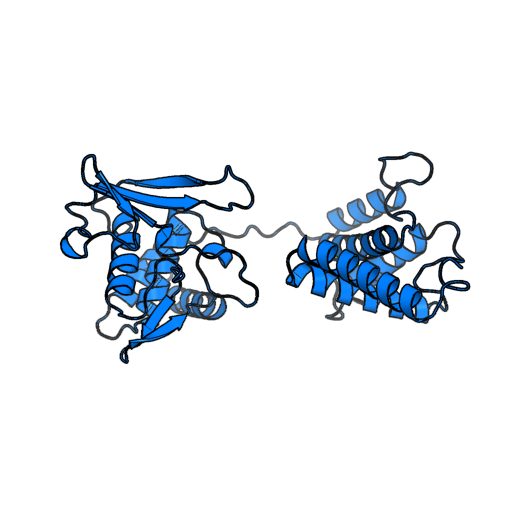1.00 94.44 186 LEU A O 1
ATOM 1482 N N . SER A 1 187 ? -2.359 5.026 7.547 1.00 93.81 187 SER A N 1
ATOM 1483 C CA . SER A 1 187 ? -1.735 6.184 6.926 1.00 93.81 187 SER A CA 1
ATOM 1484 C C . SER A 1 187 ? -0.420 5.804 6.246 1.00 93.81 187 SER A C 1
ATOM 1486 O O . SER A 1 187 ? 0.429 5.108 6.813 1.00 93.81 187 SER A O 1
ATOM 1488 N N . LYS A 1 188 ? -0.249 6.277 5.012 1.00 84.56 188 LYS A N 1
ATOM 1489 C CA . LYS A 1 188 ? 0.973 6.149 4.221 1.00 84.56 188 LYS A CA 1
ATOM 1490 C C . LYS A 1 188 ? 1.091 7.338 3.272 1.00 84.56 188 LYS A C 1
ATOM 1492 O O . LYS A 1 188 ? 0.088 7.873 2.800 1.00 84.56 188 LYS A O 1
ATOM 1497 N N . ALA A 1 189 ? 2.323 7.732 2.951 1.00 71.38 189 ALA A N 1
ATOM 1498 C CA . ALA A 1 189 ? 2.570 8.706 1.894 1.00 71.38 189 ALA A CA 1
ATOM 1499 C C . ALA A 1 189 ? 1.931 8.229 0.575 1.00 71.38 189 ALA A C 1
ATOM 1501 O O . ALA A 1 189 ? 2.228 7.134 0.089 1.00 71.38 189 ALA A O 1
ATOM 1502 N N . GLY A 1 190 ? 1.029 9.042 0.020 1.00 64.94 190 GLY A N 1
ATOM 1503 C CA . GLY A 1 190 ? 0.290 8.711 -1.199 1.00 64.94 190 GLY A CA 1
ATOM 1504 C C . GLY A 1 190 ? -0.887 7.746 -1.010 1.00 64.94 190 GLY A C 1
ATOM 1505 O O . GLY A 1 190 ? -1.333 7.167 -2.000 1.00 64.94 190 GLY A O 1
ATOM 1506 N N . THR A 1 191 ? -1.399 7.545 0.213 1.00 67.56 191 THR A N 1
ATOM 1507 C CA . THR A 1 191 ? -2.698 6.880 0.422 1.00 67.56 191 THR A CA 1
ATOM 1508 C C . THR A 1 191 ? -3.792 7.678 -0.287 1.00 67.56 191 THR A C 1
ATOM 1510 O O . THR A 1 191 ? -4.058 8.819 0.074 1.00 67.56 191 THR A O 1
ATOM 1513 N N . GLN A 1 192 ? -4.412 7.089 -1.313 1.00 66.25 192 GLN A N 1
ATOM 1514 C CA . GLN A 1 192 ? -5.398 7.795 -2.138 1.00 66.25 192 GLN A CA 1
ATOM 1515 C C . GLN A 1 192 ? -6.836 7.653 -1.616 1.00 66.25 192 GLN A C 1
ATOM 1517 O O . GLN A 1 192 ? -7.633 8.563 -1.816 1.00 66.25 192 GLN A O 1
ATOM 1522 N N . PHE A 1 193 ? -7.169 6.548 -0.937 1.00 81.31 193 PHE A N 1
ATOM 1523 C CA . PHE A 1 193 ? -8.556 6.218 -0.579 1.00 81.31 193 PHE A CA 1
ATOM 1524 C C . PHE A 1 193 ? -8.650 5.477 0.768 1.00 81.31 193 PHE A C 1
ATOM 1526 O O . PHE A 1 193 ? -8.944 4.282 0.784 1.00 81.31 193 PHE A O 1
ATOM 1533 N N . PRO A 1 194 ? -8.348 6.134 1.902 1.00 90.38 194 PRO A N 1
ATOM 1534 C CA . PRO A 1 194 ? -8.589 5.521 3.200 1.00 90.38 194 PRO A CA 1
ATOM 1535 C C . PRO A 1 194 ? -10.084 5.537 3.526 1.00 90.38 194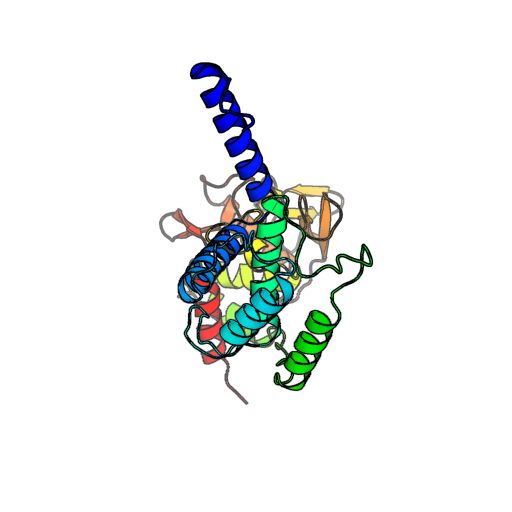 PRO A C 1
ATOM 1537 O O . PRO A 1 194 ? -10.788 6.466 3.124 1.00 90.38 194 PRO A O 1
ATOM 1540 N N . PHE A 1 195 ? -10.546 4.556 4.302 1.00 93.75 195 PHE A N 1
ATOM 1541 C CA . PHE A 1 195 ? -11.880 4.604 4.884 1.00 93.75 195 PHE A CA 1
ATOM 1542 C C . PHE A 1 195 ? -12.007 5.797 5.822 1.00 93.75 195 PHE A C 1
ATOM 1544 O O . PHE A 1 195 ? -11.112 6.089 6.623 1.00 93.75 195 PHE A O 1
ATOM 1551 N N . LYS A 1 196 ? -13.144 6.472 5.713 1.00 95.25 196 LYS A N 1
ATOM 1552 C CA . LYS A 1 196 ? -13.501 7.677 6.455 1.00 95.25 196 LYS A CA 1
ATOM 1553 C C . LYS A 1 196 ? -14.666 7.408 7.391 1.00 95.25 196 LYS A C 1
ATOM 1555 O O . LYS A 1 196 ? -15.418 6.454 7.205 1.00 95.25 196 LYS A O 1
ATOM 1560 N N . LEU A 1 197 ? -14.853 8.292 8.363 1.00 96.62 197 LEU A N 1
ATOM 1561 C CA . LEU A 1 197 ? -15.924 8.180 9.348 1.00 96.62 197 LEU A CA 1
ATOM 1562 C C . LEU A 1 197 ? -17.322 8.097 8.712 1.00 96.62 197 LEU A C 1
ATOM 1564 O O . LEU A 1 197 ? -18.125 7.254 9.107 1.00 96.62 197 LEU A O 1
ATOM 1568 N N . LYS A 1 198 ? -17.585 8.896 7.670 1.00 95.19 198 LYS A N 1
ATOM 1569 C CA . LYS A 1 198 ? -18.852 8.870 6.917 1.00 95.19 198 LYS A CA 1
ATOM 1570 C C . LYS A 1 198 ? -19.105 7.567 6.151 1.00 95.19 198 LYS A C 1
ATOM 1572 O O . LYS A 1 198 ? -20.213 7.337 5.692 1.00 95.19 198 LYS A O 1
ATOM 1577 N N . GLN A 1 199 ? -18.087 6.730 5.976 1.00 95.56 199 GLN A N 1
ATOM 1578 C CA . GLN A 1 199 ? -18.205 5.451 5.276 1.00 95.56 199 GLN A CA 1
ATOM 1579 C C . GLN A 1 199 ? -18.462 4.292 6.245 1.00 95.56 199 GLN A C 1
ATOM 1581 O O . GLN A 1 199 ? -18.489 3.145 5.819 1.00 95.56 199 GLN A O 1
ATOM 1586 N N . VAL A 1 200 ? -18.645 4.561 7.540 1.00 97.25 200 VAL A N 1
ATOM 1587 C CA . VAL A 1 200 ? -19.108 3.567 8.513 1.00 97.25 200 VAL A CA 1
ATOM 1588 C C . VAL A 1 200 ? -20.627 3.653 8.616 1.00 97.25 200 VAL A C 1
ATOM 1590 O O . VAL A 1 200 ? -21.173 4.756 8.658 1.00 97.25 200 VAL A O 1
ATOM 1593 N N . PHE A 1 201 ? -21.305 2.511 8.703 1.00 96.88 201 PHE A N 1
ATOM 1594 C CA . PHE A 1 201 ? -22.737 2.456 8.996 1.00 96.88 201 PHE A CA 1
ATOM 1595 C C . PHE A 1 201 ? -23.038 1.490 10.144 1.00 96.88 201 PHE A C 1
ATOM 1597 O O . PHE A 1 201 ? -22.301 0.529 10.381 1.00 96.88 201 PHE A O 1
ATOM 1604 N N . PHE A 1 202 ? -24.135 1.758 10.843 1.00 97.62 202 PHE A N 1
ATOM 1605 C CA . PHE A 1 202 ? -24.663 0.958 11.942 1.00 97.62 202 PHE A CA 1
ATOM 1606 C C . PHE A 1 202 ? -26.160 0.752 11.743 1.00 97.62 202 PHE A C 1
ATOM 1608 O O . PHE A 1 202 ? -26.868 1.708 11.434 1.00 97.62 202 PHE A O 1
ATOM 1615 N N . CYS A 1 203 ? -26.647 -0.460 11.974 1.00 96.38 203 CYS A N 1
ATOM 1616 C CA . CYS A 1 203 ? -28.069 -0.765 12.029 1.00 96.38 203 CYS A CA 1
ATOM 1617 C C . CYS A 1 203 ? -28.484 -0.986 13.484 1.00 96.38 203 CYS A C 1
ATOM 1619 O O . CYS A 1 203 ? -27.840 -1.739 14.222 1.00 96.38 203 CYS A O 1
ATOM 1621 N N . ILE A 1 204 ? -29.561 -0.319 13.882 1.00 94.94 204 ILE A N 1
ATOM 1622 C CA . ILE A 1 204 ? -30.225 -0.474 15.175 1.00 94.94 204 ILE A CA 1
ATOM 1623 C C . ILE A 1 204 ? -31.694 -0.710 14.854 1.00 94.94 204 ILE A C 1
ATOM 1625 O O . ILE A 1 204 ? -32.382 0.207 14.401 1.00 94.94 204 ILE A O 1
ATOM 1629 N N . ASN A 1 205 ? -32.163 -1.939 15.069 1.00 88.69 205 ASN A N 1
ATOM 1630 C CA . ASN A 1 205 ? -33.465 -2.393 14.573 1.00 88.69 205 ASN A CA 1
ATOM 1631 C C . ASN A 1 205 ? -33.581 -2.113 13.058 1.00 88.69 205 ASN A C 1
ATOM 1633 O O . ASN A 1 205 ? -32.675 -2.474 12.307 1.00 88.69 205 ASN A O 1
ATOM 1637 N N . ASP A 1 206 ? -34.641 -1.427 12.628 1.00 88.62 206 ASP A N 1
ATOM 1638 C CA . ASP A 1 206 ? -34.907 -1.091 11.223 1.00 88.62 206 ASP A CA 1
ATOM 1639 C C . ASP A 1 206 ? -34.244 0.220 10.756 1.00 88.62 206 ASP A C 1
ATOM 1641 O O . ASP A 1 206 ? -34.427 0.640 9.613 1.00 88.62 206 ASP A O 1
ATOM 1645 N N . ALA A 1 207 ? -33.482 0.896 11.624 1.00 94.50 207 ALA A N 1
ATOM 1646 C CA . ALA A 1 207 ? -32.853 2.177 11.315 1.00 94.50 207 ALA A CA 1
ATOM 1647 C C . ALA A 1 207 ? -31.354 2.030 11.026 1.00 94.50 207 ALA A C 1
ATOM 1649 O O . ALA A 1 207 ? -30.610 1.413 11.794 1.00 94.50 207 ALA A O 1
ATOM 1650 N N . GLU A 1 208 ? -30.896 2.666 9.946 1.00 96.00 208 GLU A N 1
ATOM 1651 C CA . GLU A 1 208 ? -29.479 2.790 9.607 1.00 96.00 208 GLU A CA 1
ATOM 1652 C C . GLU A 1 208 ? -28.952 4.182 9.977 1.00 96.00 208 GLU A C 1
ATOM 1654 O O . GLU A 1 208 ? -29.568 5.206 9.681 1.00 96.00 208 GLU A O 1
ATOM 1659 N N . PHE A 1 209 ? -27.773 4.221 10.591 1.00 97.00 209 PHE A N 1
ATOM 1660 C CA . PHE A 1 209 ? -27.075 5.443 10.959 1.00 97.00 209 PHE A CA 1
ATOM 1661 C C . PHE A 1 209 ? -25.664 5.457 10.381 1.00 97.00 209 PHE A C 1
ATOM 1663 O O . PHE A 1 209 ? -24.937 4.465 10.448 1.00 97.00 209 PHE A O 1
ATOM 1670 N N . ARG A 1 210 ? -25.240 6.619 9.882 1.00 96.06 210 ARG A N 1
ATOM 1671 C CA . ARG A 1 210 ? -23.867 6.849 9.418 1.00 96.06 210 ARG A CA 1
ATOM 1672 C C . ARG A 1 210 ? -22.949 7.171 10.601 1.00 96.06 210 ARG A C 1
ATOM 1674 O O . ARG A 1 210 ? -23.366 7.817 11.563 1.00 96.06 210 ARG A O 1
ATOM 1681 N N . GLY A 1 211 ? -21.696 6.734 10.545 1.00 95.69 211 GLY A N 1
ATOM 1682 C CA . GLY A 1 211 ? -20.755 6.826 11.663 1.00 95.69 211 GLY A CA 1
ATOM 1683 C C . GLY A 1 211 ? -20.401 8.250 12.097 1.00 95.69 211 GLY A C 1
ATOM 1684 O O . GLY A 1 211 ? -20.027 8.466 13.239 1.00 95.69 211 GLY A O 1
ATOM 1685 N N . ASP A 1 212 ? -20.546 9.246 11.235 1.00 95.38 212 ASP A N 1
ATOM 1686 C CA . ASP A 1 212 ? -20.312 10.662 11.545 1.00 95.38 212 ASP A CA 1
ATOM 1687 C C . ASP A 1 212 ? -21.541 11.382 12.122 1.00 95.38 212 ASP A C 1
ATOM 1689 O O . ASP A 1 212 ? -21.390 12.471 12.664 1.00 95.38 212 ASP A O 1
ATOM 1693 N N . VAL A 1 213 ? -22.735 10.785 12.034 1.00 94.56 213 VAL A N 1
ATOM 1694 C CA . VAL A 1 213 ? -23.993 11.404 12.503 1.00 94.56 213 VAL A CA 1
ATOM 1695 C C . VAL A 1 213 ? -24.692 10.615 13.606 1.00 94.56 213 VAL A C 1
ATOM 1697 O O . VAL A 1 213 ? -25.571 11.154 14.274 1.00 94.56 213 VAL A O 1
ATOM 1700 N N . ILE A 1 214 ? -24.336 9.341 13.806 1.00 96.00 214 ILE A N 1
ATOM 1701 C CA . ILE A 1 214 ? -24.949 8.509 14.842 1.00 96.00 214 ILE A CA 1
ATOM 1702 C C . ILE A 1 214 ? -24.747 9.145 16.231 1.00 96.00 214 ILE A C 1
ATOM 1704 O O . ILE A 1 214 ? -23.613 9.465 16.590 1.00 96.00 214 ILE A O 1
ATOM 1708 N N . PRO A 1 215 ? -25.808 9.316 17.042 1.00 95.25 215 PRO A N 1
ATOM 1709 C CA . PRO A 1 215 ? -25.673 9.806 18.410 1.00 95.25 215 PRO A CA 1
ATOM 1710 C C . PRO A 1 215 ? -24.825 8.871 19.283 1.00 95.25 215 PRO A C 1
ATOM 1712 O O . PRO A 1 215 ? -25.078 7.668 19.330 1.00 95.25 215 PRO A O 1
ATOM 1715 N N . LEU A 1 216 ? -23.900 9.429 20.076 1.00 93.75 216 LEU A N 1
ATOM 1716 C CA . LEU A 1 216 ? -23.003 8.664 20.963 1.00 93.75 216 LEU A CA 1
ATOM 1717 C C . LEU A 1 216 ? -23.728 7.664 21.881 1.00 93.75 216 LEU A C 1
ATOM 1719 O O . LEU A 1 216 ? -23.210 6.579 22.135 1.00 93.75 216 LEU A O 1
ATOM 1723 N N . ARG A 1 217 ? -24.934 8.009 22.353 1.00 94.81 217 ARG A N 1
ATOM 1724 C CA . ARG A 1 217 ? -25.766 7.149 23.217 1.00 94.81 217 ARG A CA 1
ATOM 1725 C C . ARG A 1 217 ? -26.267 5.870 22.535 1.00 94.81 217 ARG A C 1
ATOM 1727 O O . ARG A 1 217 ? -26.654 4.941 23.226 1.00 94.81 217 ARG A O 1
ATOM 1734 N N . LEU A 1 218 ? -26.296 5.844 21.203 1.00 95.12 218 LEU A N 1
ATOM 1735 C CA . LEU A 1 218 ? -26.753 4.700 20.413 1.00 95.12 218 LEU A CA 1
ATOM 1736 C C . LEU A 1 218 ? -25.613 3.753 20.024 1.00 95.12 218 LEU A C 1
ATOM 1738 O O . LEU A 1 218 ? -25.865 2.632 19.595 1.00 95.12 218 LEU A O 1
ATOM 1742 N N . LEU A 1 219 ? -24.358 4.183 20.179 1.00 94.19 219 LEU A N 1
ATOM 1743 C CA . LEU A 1 219 ? -23.174 3.381 19.884 1.00 94.19 219 LEU A CA 1
ATOM 1744 C C . LEU A 1 219 ? -22.934 2.330 20.972 1.00 94.19 219 LEU A C 1
ATOM 1746 O O . LEU A 1 219 ? -21.897 2.365 21.615 1.00 94.19 219 LEU A O 1
ATOM 1750 N N . ASP A 1 220 ? -23.863 1.414 21.215 1.00 91.62 220 ASP A N 1
ATOM 1751 C CA . ASP A 1 220 ? -23.735 0.362 22.227 1.00 91.62 220 ASP A CA 1
ATOM 1752 C C . ASP A 1 220 ? -23.892 -1.027 21.601 1.00 91.62 220 ASP A C 1
ATOM 1754 O O . ASP A 1 220 ? -24.726 -1.232 20.723 1.00 91.62 220 ASP A O 1
ATOM 1758 N N . THR A 1 221 ? -23.096 -2.000 22.048 1.00 90.12 221 THR A N 1
ATOM 1759 C CA . THR A 1 221 ? -23.149 -3.378 21.535 1.00 90.12 221 THR A CA 1
ATOM 1760 C C . THR A 1 221 ? -24.451 -4.108 21.864 1.00 90.12 221 THR A C 1
ATOM 1762 O O . THR A 1 221 ? -24.746 -5.107 21.222 1.00 90.12 221 THR A O 1
ATOM 1765 N N . SER A 1 222 ? -25.222 -3.637 22.846 1.00 91.12 222 SER A N 1
ATOM 1766 C CA . SER A 1 222 ? -26.570 -4.137 23.144 1.00 91.12 222 SER A CA 1
ATOM 1767 C C . SER A 1 222 ? -27.644 -3.587 22.200 1.00 91.12 222 SER A C 1
ATOM 1769 O O . SER A 1 222 ? -28.705 -4.192 22.082 1.00 91.12 222 SER A O 1
ATOM 1771 N N . LEU A 1 223 ? -27.375 -2.465 21.522 1.00 94.12 223 LEU A N 1
ATOM 1772 C CA . LEU A 1 223 ? -28.323 -1.790 20.628 1.00 94.12 223 LEU A CA 1
ATOM 1773 C C . LEU A 1 223 ? -28.009 -2.044 19.153 1.00 94.12 223 LEU A C 1
ATOM 1775 O O . LEU A 1 223 ? -28.907 -2.286 18.352 1.00 94.12 223 LEU A O 1
ATOM 1779 N N . VAL A 1 224 ? -26.734 -1.966 18.779 1.00 95.38 224 VAL A N 1
ATOM 1780 C CA . VAL A 1 224 ? -26.302 -2.134 17.392 1.00 95.38 224 VAL A CA 1
ATOM 1781 C C . VAL A 1 224 ? -26.334 -3.613 17.029 1.00 95.38 224 VAL A C 1
ATOM 1783 O O . VAL A 1 224 ? -25.570 -4.406 17.579 1.00 95.38 224 VAL A O 1
ATOM 1786 N N . THR A 1 225 ? -27.166 -3.984 16.059 1.00 93.50 225 THR A N 1
ATOM 1787 C CA . THR A 1 225 ? -27.330 -5.376 15.608 1.00 93.50 225 THR A CA 1
ATOM 1788 C C . THR A 1 225 ? -26.418 -5.723 14.432 1.00 93.50 225 THR A C 1
ATOM 1790 O O . THR A 1 225 ? -26.021 -6.879 14.274 1.00 93.50 225 THR A O 1
ATOM 1793 N N . PHE A 1 226 ? -26.037 -4.727 13.629 1.00 94.88 226 PHE A N 1
ATOM 1794 C CA . PHE A 1 226 ? -25.198 -4.899 12.445 1.00 94.88 226 PHE A CA 1
ATOM 1795 C C . PHE A 1 226 ? -24.369 -3.636 12.187 1.00 94.88 226 PHE A C 1
ATOM 1797 O O . PHE A 1 226 ? -24.833 -2.525 12.439 1.00 94.88 226 PHE A O 1
ATOM 1804 N N . ALA A 1 227 ? -23.134 -3.780 11.708 1.00 96.81 227 ALA A N 1
ATOM 1805 C CA . ALA A 1 227 ? -22.274 -2.640 11.393 1.00 96.81 227 ALA A CA 1
ATOM 1806 C C . ALA A 1 227 ? -21.310 -2.952 10.252 1.00 96.81 227 ALA A C 1
ATOM 1808 O O . ALA A 1 227 ? -20.898 -4.100 10.069 1.00 96.81 227 ALA A O 1
ATOM 1809 N N . GLY A 1 228 ? -20.904 -1.932 9.502 1.00 96.62 228 GLY A N 1
ATOM 1810 C CA . GLY A 1 228 ? -20.065 -2.156 8.336 1.00 96.62 228 GLY A CA 1
ATOM 1811 C C . GLY A 1 228 ? -19.446 -0.919 7.716 1.00 96.62 228 GLY A C 1
ATOM 1812 O O . GLY A 1 228 ? -19.436 0.169 8.294 1.00 96.62 228 GLY A O 1
ATOM 1813 N N . LEU A 1 229 ? -18.907 -1.133 6.518 1.00 95.50 229 LEU A N 1
ATOM 1814 C CA . LEU A 1 229 ? -18.229 -0.144 5.696 1.00 95.50 229 LEU A CA 1
ATOM 1815 C C . LEU A 1 229 ? -18.925 0.002 4.337 1.00 95.50 229 LEU A C 1
ATOM 1817 O O . LEU A 1 229 ? -19.369 -0.983 3.745 1.00 95.50 229 LEU A O 1
ATOM 1821 N N . ILE A 1 230 ? -18.977 1.236 3.843 1.00 92.94 230 ILE A N 1
ATOM 1822 C CA . ILE A 1 230 ? -19.491 1.617 2.526 1.00 92.94 230 ILE A CA 1
ATOM 1823 C C . ILE A 1 230 ? -18.302 1.788 1.577 1.00 92.94 230 ILE A C 1
ATOM 1825 O O . ILE A 1 230 ? -17.459 2.671 1.759 1.00 92.94 230 ILE A O 1
ATOM 1829 N N . PHE A 1 231 ? -18.215 0.938 0.560 1.00 87.00 231 PHE A N 1
ATOM 1830 C CA . PHE A 1 231 ? -17.132 0.921 -0.416 1.00 87.00 231 PHE A CA 1
ATOM 1831 C C . PHE A 1 231 ? -17.475 1.841 -1.594 1.00 87.00 231 PHE A C 1
ATOM 1833 O O . PHE A 1 231 ? -17.938 1.392 -2.634 1.00 87.00 231 PHE A O 1
ATOM 1840 N N . GLU A 1 232 ? -17.202 3.140 -1.466 1.00 76.12 232 GLU A N 1
ATOM 1841 C CA . GLU A 1 232 ? -17.477 4.120 -2.540 1.00 76.12 232 GLU A CA 1
ATOM 1842 C C . GLU A 1 232 ? -16.560 3.934 -3.770 1.00 76.12 232 GLU A C 1
ATOM 1844 O O . GLU A 1 232 ? -16.965 4.140 -4.911 1.00 76.12 232 GLU A O 1
ATOM 1849 N N . LYS A 1 233 ? -15.284 3.569 -3.559 1.00 67.31 233 LYS A N 1
ATOM 1850 C CA . LYS A 1 233 ? -14.274 3.425 -4.634 1.00 67.31 233 LYS A CA 1
ATOM 1851 C C . LYS A 1 233 ? -13.404 2.173 -4.474 1.00 67.31 233 LYS A C 1
ATOM 1853 O O . LYS A 1 233 ? -12.182 2.282 -4.317 1.00 67.31 233 LYS A O 1
ATOM 1858 N N . PRO A 1 234 ? -13.987 0.966 -4.477 1.00 59.94 234 PRO A N 1
ATOM 1859 C CA . PRO A 1 234 ? -13.211 -0.251 -4.341 1.00 59.94 234 PRO A CA 1
ATOM 1860 C C . PRO A 1 234 ? -12.392 -0.519 -5.605 1.00 59.94 234 PRO A C 1
ATOM 1862 O O . PRO A 1 234 ? -12.849 -0.360 -6.732 1.00 59.94 234 PRO A O 1
ATOM 1865 N N . LYS A 1 235 ? -11.164 -1.013 -5.420 1.00 57.16 235 LYS A N 1
ATOM 1866 C CA . LYS A 1 235 ? -10.278 -1.389 -6.535 1.00 57.16 235 LYS A CA 1
ATOM 1867 C C . LYS A 1 235 ? -10.857 -2.505 -7.426 1.00 57.16 235 LYS A C 1
ATOM 1869 O O . LYS A 1 235 ? -10.437 -2.609 -8.571 1.00 57.16 235 LYS A O 1
ATOM 1874 N N . ASN A 1 236 ? -11.750 -3.346 -6.885 1.00 50.25 236 ASN A N 1
ATOM 1875 C CA . ASN A 1 236 ? -12.264 -4.568 -7.521 1.00 50.25 236 ASN A CA 1
ATOM 1876 C C . ASN A 1 236 ? -13.767 -4.835 -7.234 1.00 50.25 236 ASN A C 1
ATOM 1878 O O . ASN A 1 236 ? -14.153 -6.000 -7.202 1.00 50.25 236 ASN A O 1
ATOM 1882 N N . ALA A 1 237 ?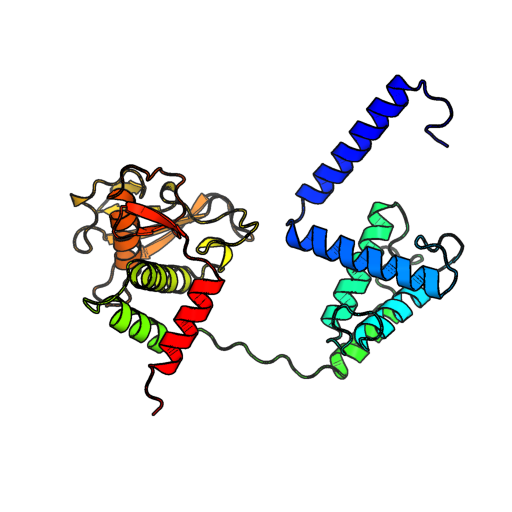 -14.595 -3.827 -6.956 1.00 54.06 237 ALA A N 1
ATOM 1883 C CA . ALA A 1 237 ? -16.013 -4.060 -6.644 1.00 54.06 237 ALA A CA 1
ATOM 1884 C C . ALA A 1 237 ? -16.926 -2.966 -7.215 1.00 54.06 237 ALA A C 1
ATOM 1886 O O . ALA A 1 237 ? -16.447 -2.030 -7.862 1.00 54.06 237 ALA A O 1
ATOM 1887 N N . VAL A 1 238 ? -18.234 -3.129 -7.025 1.00 65.50 238 VAL A N 1
ATOM 1888 C CA . VAL A 1 238 ? -19.240 -2.155 -7.453 1.00 65.50 238 VAL A CA 1
ATOM 1889 C C . VAL A 1 238 ? -19.161 -0.943 -6.514 1.00 65.50 238 VAL A C 1
ATOM 1891 O O . VAL A 1 238 ? -19.089 -1.133 -5.298 1.00 65.50 238 VAL A O 1
ATOM 1894 N N . PRO A 1 239 ? -19.115 0.295 -7.036 1.00 72.62 239 PRO A N 1
ATOM 1895 C CA . PRO A 1 239 ? -19.225 1.490 -6.206 1.00 72.62 239 PRO A CA 1
ATOM 1896 C C . PRO A 1 239 ? -20.458 1.436 -5.295 1.00 72.62 239 PRO A C 1
ATOM 1898 O O . PRO A 1 239 ? -21.508 0.943 -5.698 1.00 72.62 239 PRO A O 1
ATOM 1901 N N . ASP A 1 240 ? -20.306 1.952 -4.080 1.00 76.94 240 ASP A N 1
ATOM 1902 C CA . ASP A 1 240 ? -21.340 2.066 -3.043 1.00 76.94 240 ASP A CA 1
ATOM 1903 C C . ASP A 1 240 ? -21.844 0.732 -2.462 1.00 76.94 240 ASP A C 1
ATOM 1905 O O . ASP A 1 240 ? -22.870 0.677 -1.781 1.00 76.94 240 ASP A O 1
ATOM 1909 N N . GLU A 1 241 ? -21.084 -0.349 -2.649 1.00 85.88 241 GLU A N 1
ATOM 1910 C CA . GLU A 1 241 ? -21.355 -1.624 -1.989 1.00 85.88 241 GLU A CA 1
ATOM 1911 C C . GLU A 1 241 ? -21.182 -1.506 -0.464 1.00 85.88 241 GLU A C 1
ATOM 1913 O O . GLU A 1 241 ? -20.174 -0.998 0.038 1.00 85.88 241 GLU A O 1
ATOM 1918 N N . LYS A 1 242 ? -22.164 -2.005 0.293 1.00 90.12 242 LYS A N 1
ATOM 1919 C CA . LYS A 1 242 ? -22.098 -2.084 1.756 1.00 90.12 242 LYS A CA 1
ATOM 1920 C C . LYS A 1 242 ? -21.691 -3.485 2.180 1.00 90.12 242 LYS A C 1
ATOM 1922 O O . LYS A 1 242 ? -22.398 -4.448 1.902 1.00 90.12 242 LYS A O 1
ATOM 1927 N N . ILE A 1 243 ? -20.594 -3.585 2.923 1.00 91.69 243 ILE A N 1
ATOM 1928 C CA . ILE A 1 243 ? -20.184 -4.832 3.572 1.00 91.69 243 ILE A CA 1
ATOM 1929 C C . ILE A 1 243 ? -20.293 -4.623 5.073 1.00 91.69 243 ILE A C 1
ATOM 1931 O O . ILE A 1 243 ? -19.624 -3.755 5.634 1.00 91.69 243 ILE A O 1
ATOM 1935 N N . GLY A 1 244 ? -21.122 -5.427 5.729 1.00 93.31 244 GLY A N 1
ATOM 1936 C CA . GLY A 1 244 ? -21.293 -5.389 7.175 1.00 93.31 244 GLY A CA 1
ATOM 1937 C C . GLY A 1 244 ? -21.274 -6.772 7.802 1.00 93.31 244 GLY A C 1
ATOM 1938 O O . GLY A 1 244 ? -21.368 -7.792 7.119 1.00 93.31 244 GLY A O 1
ATOM 1939 N N . LEU A 1 245 ? -21.120 -6.784 9.119 1.00 94.50 245 LEU A N 1
ATOM 1940 C CA . LEU A 1 245 ? -21.074 -7.979 9.942 1.00 94.50 245 LEU A CA 1
ATOM 1941 C C . LEU A 1 245 ? -22.046 -7.817 11.114 1.00 94.50 245 LEU A C 1
ATOM 1943 O O . LEU A 1 245 ? -22.226 -6.720 11.649 1.00 94.50 245 LEU A O 1
ATOM 1947 N N . GLY A 1 246 ? -22.679 -8.925 11.500 1.00 92.19 246 GLY A N 1
ATOM 1948 C CA . GLY A 1 246 ? -23.581 -8.970 12.646 1.00 92.19 246 GLY A CA 1
ATOM 1949 C C . GLY A 1 246 ? -22.830 -8.861 13.969 1.00 92.19 246 GLY A C 1
ATOM 1950 O O . GLY A 1 246 ? -21.708 -9.356 14.118 1.00 92.19 246 GLY A O 1
ATOM 1951 N N . THR A 1 247 ? -23.472 -8.230 14.945 1.00 91.25 247 THR A N 1
ATOM 1952 C CA . THR A 1 247 ? -22.971 -8.156 16.317 1.00 91.25 247 THR A CA 1
ATOM 1953 C C . THR A 1 247 ? -22.936 -9.547 16.945 1.00 91.25 247 THR A C 1
ATOM 1955 O O . THR A 1 247 ? -23.868 -10.336 16.808 1.00 91.25 247 THR A O 1
ATOM 1958 N N . SER A 1 248 ? -21.857 -9.847 17.667 1.00 87.62 248 SER A N 1
ATOM 1959 C CA . SER A 1 248 ? -21.732 -11.070 18.467 1.00 87.62 248 SER A CA 1
ATOM 1960 C C . SER A 1 248 ? -21.267 -10.759 19.889 1.00 87.62 248 SER A C 1
ATOM 1962 O O . SER A 1 248 ? -20.692 -9.703 20.152 1.00 87.62 248 SER A O 1
ATOM 1964 N N . PHE A 1 249 ? -21.472 -11.698 20.812 1.00 80.06 249 PHE A N 1
ATOM 1965 C CA . PHE A 1 249 ? -21.031 -11.567 22.208 1.00 80.06 249 PHE A CA 1
ATOM 1966 C C . PHE A 1 249 ? -19.548 -11.913 22.424 1.00 80.06 249 PHE A C 1
ATOM 1968 O O . PHE A 1 249 ? -19.067 -11.910 23.555 1.00 80.06 249 PHE A O 1
ATOM 1975 N N . ASN A 1 250 ? -18.806 -12.215 21.357 1.00 82.56 250 ASN A N 1
ATOM 1976 C CA . ASN A 1 250 ? -17.409 -12.614 21.464 1.00 82.56 250 ASN A CA 1
ATOM 1977 C C . ASN A 1 250 ? -16.463 -11.402 21.501 1.00 82.56 250 ASN A C 1
ATOM 1979 O O . ASN A 1 250 ?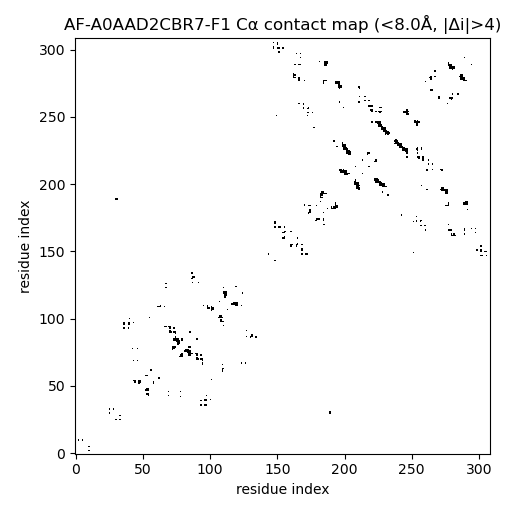 -16.753 -10.334 20.965 1.00 82.56 250 ASN A O 1
ATOM 1983 N N . ALA A 1 251 ? -15.278 -11.586 22.088 1.00 73.88 251 ALA A N 1
ATOM 1984 C CA . ALA A 1 251 ? -14.261 -10.534 22.202 1.00 73.88 251 ALA A CA 1
ATOM 1985 C C . ALA A 1 251 ? -13.720 -10.028 20.846 1.00 73.88 251 ALA A C 1
ATOM 1987 O O . ALA A 1 251 ? -13.124 -8.957 20.775 1.00 73.88 251 ALA A O 1
ATOM 1988 N N . ASP A 1 252 ? -13.910 -10.797 19.776 1.00 82.44 252 ASP A N 1
ATOM 1989 C CA . ASP A 1 252 ? -13.553 -10.484 18.391 1.00 82.44 252 ASP A CA 1
ATOM 1990 C C . ASP A 1 252 ? -14.714 -9.879 17.587 1.00 82.44 252 ASP A C 1
ATOM 1992 O O . ASP A 1 252 ? -14.731 -9.956 16.361 1.00 82.44 252 ASP A O 1
ATOM 1996 N N . ASN A 1 253 ? -15.691 -9.278 18.270 1.00 90.25 253 ASN A N 1
ATOM 1997 C CA . ASN A 1 253 ? -16.849 -8.661 17.643 1.00 90.25 253 ASN A CA 1
ATOM 1998 C C . ASN A 1 253 ? -16.442 -7.468 16.734 1.00 90.25 253 ASN A C 1
ATOM 2000 O O . ASN A 1 253 ? -15.975 -6.431 17.232 1.00 90.25 253 ASN A O 1
ATOM 2004 N N . PRO A 1 254 ? -16.653 -7.565 15.406 1.00 91.75 254 PRO A N 1
ATOM 2005 C CA . PRO A 1 254 ? -16.324 -6.493 14.467 1.00 91.75 254 PRO A CA 1
ATOM 2006 C C . PRO A 1 254 ? -17.164 -5.232 14.702 1.00 91.75 254 PRO A C 1
ATOM 2008 O O . PRO A 1 254 ? -16.652 -4.118 14.571 1.00 91.75 254 PRO A O 1
ATOM 2011 N N . THR A 1 255 ? -18.416 -5.385 15.138 1.00 95.12 255 THR A N 1
ATOM 2012 C CA . THR A 1 255 ? -19.295 -4.265 15.485 1.00 95.12 255 THR A CA 1
ATOM 2013 C C . THR A 1 255 ? -18.762 -3.491 16.684 1.00 95.12 255 THR A C 1
ATOM 2015 O O . THR A 1 255 ? -18.696 -2.264 16.645 1.00 95.12 255 THR A O 1
ATOM 2018 N N . ALA A 1 256 ? -18.290 -4.188 17.724 1.00 94.50 256 ALA A N 1
ATOM 2019 C CA . ALA A 1 256 ? -17.667 -3.551 18.885 1.00 94.50 256 ALA A CA 1
ATOM 2020 C C . ALA A 1 256 ? -16.404 -2.762 18.494 1.00 94.50 256 ALA A C 1
ATOM 2022 O O . ALA A 1 256 ? -16.146 -1.682 19.030 1.00 94.50 256 ALA A O 1
ATOM 2023 N N . THR A 1 257 ? -15.642 -3.272 17.521 1.00 95.44 257 THR A N 1
ATOM 2024 C CA . THR A 1 257 ? -14.468 -2.581 16.973 1.00 95.44 257 THR A CA 1
ATOM 2025 C C . THR A 1 257 ? -14.864 -1.278 16.279 1.00 95.44 257 THR A C 1
ATOM 2027 O O . THR A 1 257 ? -14.289 -0.233 16.589 1.00 95.44 257 THR A O 1
ATOM 2030 N N . LEU A 1 258 ? -15.864 -1.308 15.390 1.00 97.12 258 LEU A N 1
ATOM 2031 C CA . LEU A 1 258 ? -16.364 -0.105 14.715 1.00 97.12 258 LEU A CA 1
ATOM 2032 C C . LEU A 1 258 ? -16.957 0.901 15.704 1.00 97.12 258 LEU A C 1
ATOM 2034 O O . LEU A 1 258 ? -16.610 2.078 15.639 1.00 97.12 258 LEU A O 1
ATOM 2038 N N . ILE A 1 259 ? -17.760 0.445 16.669 1.00 96.62 259 ILE A N 1
ATOM 2039 C CA . ILE A 1 259 ? -18.286 1.280 17.758 1.00 96.62 259 ILE A CA 1
ATOM 2040 C C . ILE A 1 259 ? -17.144 1.995 18.483 1.00 96.62 259 ILE A C 1
ATOM 2042 O O . ILE A 1 259 ? -17.195 3.207 18.680 1.00 96.62 259 ILE A O 1
ATOM 2046 N N . ALA A 1 260 ? -16.088 1.267 18.857 1.00 95.44 260 ALA A N 1
ATOM 2047 C CA . ALA A 1 260 ? -14.964 1.838 19.588 1.00 95.44 260 ALA A CA 1
ATOM 2048 C C . ALA A 1 260 ? -14.168 2.861 18.761 1.00 95.44 260 ALA A C 1
ATOM 2050 O O . ALA A 1 260 ? -13.679 3.840 19.325 1.00 95.44 260 ALA A O 1
ATOM 2051 N N . ILE A 1 261 ? -14.026 2.644 17.449 1.00 96.88 261 ILE A N 1
ATOM 2052 C CA . ILE A 1 261 ? -13.387 3.600 16.532 1.00 96.88 261 ILE A CA 1
ATOM 2053 C C . ILE A 1 261 ? -14.246 4.859 16.405 1.00 96.88 261 ILE A C 1
ATOM 2055 O O . ILE A 1 261 ? -13.754 5.959 16.645 1.00 96.88 261 ILE A O 1
ATOM 2059 N N . VAL A 1 262 ? -15.529 4.700 16.077 1.00 97.50 262 VAL A N 1
ATOM 2060 C CA . VAL A 1 262 ? -16.447 5.820 15.844 1.00 97.50 262 VAL A CA 1
ATOM 2061 C C . VAL A 1 262 ? -16.631 6.653 17.104 1.00 97.50 262 VAL A C 1
ATOM 2063 O O . VAL A 1 262 ? -16.473 7.869 17.053 1.00 97.50 262 VAL A O 1
ATOM 2066 N N . ARG A 1 263 ? -16.866 6.011 18.253 1.00 96.12 263 ARG A N 1
ATOM 2067 C CA . ARG A 1 263 ? -16.991 6.696 19.544 1.00 96.12 263 ARG A CA 1
ATOM 2068 C C . ARG A 1 263 ? -15.735 7.500 19.877 1.00 96.12 263 ARG A C 1
ATOM 2070 O O . ARG A 1 263 ? -15.846 8.642 20.303 1.00 96.12 263 ARG A O 1
ATOM 2077 N N . HIS A 1 264 ? -14.549 6.921 19.667 1.00 94.81 264 HIS A N 1
ATOM 2078 C CA . HIS A 1 264 ? -13.274 7.612 19.895 1.00 94.81 264 HIS A CA 1
ATOM 2079 C C . HIS A 1 264 ? -13.126 8.848 19.004 1.00 94.81 264 HIS A C 1
ATOM 2081 O O . HIS A 1 264 ? -12.678 9.891 19.469 1.00 94.81 264 HIS A O 1
ATOM 2087 N N . LEU A 1 265 ? -13.490 8.741 17.725 1.00 96.12 265 LEU A N 1
ATOM 2088 C CA . LEU A 1 265 ? -13.394 9.860 16.792 1.00 96.12 265 LEU A CA 1
ATOM 2089 C C . LEU A 1 265 ? -14.416 10.953 17.127 1.00 96.12 265 LEU A C 1
ATOM 2091 O O . LEU A 1 265 ? -14.040 12.114 17.249 1.00 96.12 265 LEU A O 1
ATOM 2095 N N . GLN A 1 266 ? -15.681 10.600 17.353 1.00 93.94 266 GLN A N 1
ATOM 2096 C CA . GLN A 1 266 ? -16.742 11.567 17.658 1.00 93.94 266 GLN A CA 1
ATOM 2097 C C . GLN A 1 266 ? -16.533 12.342 18.972 1.00 93.94 266 GLN A C 1
ATOM 2099 O O . GLN A 1 266 ? -17.111 13.409 19.147 1.00 93.94 266 GLN A O 1
ATOM 2104 N N . GLN A 1 267 ? -15.711 11.839 19.899 1.00 91.25 267 GLN A N 1
ATOM 2105 C CA . GLN A 1 267 ? -15.376 12.552 21.138 1.00 91.25 267 GLN A CA 1
ATOM 2106 C C . GLN A 1 267 ? -14.515 13.806 20.914 1.00 91.25 267 GLN A C 1
ATOM 2108 O O . GLN A 1 267 ? -14.429 14.647 21.806 1.00 91.25 267 GLN A O 1
ATOM 2113 N N . SER A 1 268 ? -13.872 13.944 19.751 1.00 89.94 268 SER A N 1
ATOM 2114 C CA . SER A 1 268 ? -13.045 15.105 19.425 1.00 89.94 268 SER A CA 1
ATOM 2115 C C . SER A 1 268 ? -13.807 16.135 18.596 1.00 89.94 268 SER A C 1
ATOM 2117 O O . SER A 1 268 ? -14.448 15.798 17.602 1.00 89.94 268 SER A O 1
ATOM 2119 N N . GLN A 1 269 ? -13.650 17.413 18.947 1.00 84.81 269 GLN A N 1
ATOM 2120 C CA . GLN A 1 269 ? -14.253 18.541 18.225 1.00 84.81 269 GLN A CA 1
ATOM 2121 C C . GLN A 1 269 ? -13.680 18.737 16.810 1.00 84.81 269 GLN A C 1
ATOM 2123 O O . GLN A 1 269 ? -14.294 19.403 15.983 1.00 84.81 269 GLN A O 1
ATOM 2128 N N . HIS A 1 270 ? -12.512 18.160 16.515 1.00 83.81 270 HIS A N 1
ATOM 2129 C CA . HIS A 1 270 ? -11.854 18.278 15.209 1.00 83.81 270 HIS A CA 1
ATOM 2130 C C . HIS A 1 270 ? -12.277 17.194 14.207 1.00 83.81 270 HIS A C 1
ATOM 2132 O O . HIS A 1 270 ? -11.748 17.141 13.094 1.00 83.81 270 HIS A O 1
ATOM 2138 N N . THR A 1 271 ? -13.178 16.295 14.599 1.00 91.56 271 THR A N 1
ATOM 2139 C CA . THR A 1 271 ? -13.634 15.196 13.750 1.00 91.56 271 THR A CA 1
ATOM 2140 C C . THR A 1 271 ? -14.705 15.668 12.776 1.00 91.56 271 THR A C 1
ATOM 2142 O O . THR A 1 271 ? -15.674 16.317 13.158 1.00 91.56 271 THR A O 1
ATOM 2145 N N . THR A 1 272 ? -14.562 15.288 11.509 1.00 94.38 272 THR A N 1
ATOM 2146 C CA . THR A 1 272 ? -15.572 15.482 10.465 1.00 94.38 272 THR A CA 1
ATOM 2147 C C . THR A 1 272 ? -15.899 14.143 9.808 1.00 94.38 272 THR A C 1
ATOM 2149 O O . THR A 1 272 ? -15.207 13.143 10.015 1.00 94.38 272 THR A O 1
ATOM 2152 N N . GLY A 1 273 ? -16.931 14.102 8.961 1.00 94.44 273 GLY A N 1
ATOM 2153 C CA . GLY A 1 273 ? -17.244 12.902 8.180 1.00 94.44 273 GLY A CA 1
ATOM 2154 C C . GLY A 1 273 ? -16.092 12.433 7.279 1.00 94.44 273 GLY A C 1
ATOM 2155 O O . GLY A 1 273 ? -16.000 11.246 6.967 1.00 94.44 273 GLY A O 1
ATOM 2156 N N . ASP A 1 274 ? -15.181 13.333 6.895 1.00 94.38 274 ASP A N 1
ATOM 2157 C CA . ASP A 1 274 ? -14.007 13.014 6.079 1.00 94.38 274 ASP A CA 1
ATOM 2158 C C . ASP A 1 274 ? -12.776 12.576 6.886 1.00 94.38 274 ASP A C 1
ATOM 2160 O O . ASP A 1 274 ? -11.765 12.203 6.283 1.00 94.38 274 ASP A O 1
ATOM 2164 N N . THR A 1 275 ? -12.852 12.565 8.222 1.00 95.56 275 THR A N 1
ATOM 2165 C CA . THR A 1 275 ? -11.770 12.078 9.083 1.00 95.56 275 THR A CA 1
ATOM 2166 C C . THR A 1 275 ? -11.483 10.597 8.793 1.00 95.56 275 THR A C 1
ATOM 2168 O O . THR A 1 275 ? -12.394 9.767 8.889 1.00 95.56 275 THR A O 1
ATOM 2171 N N . PRO A 1 276 ? -10.235 10.228 8.441 1.00 95.69 276 PRO A N 1
ATOM 2172 C CA . PRO A 1 276 ? -9.861 8.837 8.212 1.00 95.69 276 PRO A CA 1
ATOM 2173 C C . PRO A 1 276 ? -9.990 7.976 9.473 1.00 95.69 276 PRO A C 1
ATOM 2175 O O . PRO A 1 276 ? -9.649 8.409 10.572 1.00 95.69 276 PRO A O 1
ATOM 2178 N N . LEU A 1 277 ? -10.376 6.708 9.315 1.00 96.88 277 LEU A N 1
ATOM 2179 C CA . LEU A 1 277 ? -10.512 5.778 10.444 1.00 96.88 277 LEU A CA 1
ATOM 2180 C C . LEU A 1 277 ? -9.181 5.478 11.149 1.00 96.88 277 LEU A C 1
ATOM 2182 O O . LEU A 1 277 ? -9.181 5.056 12.302 1.00 96.88 277 LEU A O 1
ATOM 2186 N N . PHE A 1 278 ? -8.043 5.710 10.483 1.00 96.62 278 PHE A N 1
ATOM 2187 C CA . PHE A 1 278 ? -6.717 5.556 11.088 1.00 96.62 278 PHE A CA 1
ATOM 2188 C C . PHE A 1 278 ? -6.323 6.687 12.042 1.00 96.62 278 PHE A C 1
ATOM 2190 O O . PHE A 1 278 ? -5.232 6.642 12.624 1.00 96.62 278 PHE A O 1
ATOM 2197 N N . THR A 1 279 ? -7.143 7.732 12.144 1.00 96.81 279 THR A N 1
ATOM 2198 C CA . THR A 1 279 ? -6.887 8.860 13.031 1.00 96.81 279 THR A CA 1
ATOM 2199 C C . THR A 1 279 ? -7.185 8.464 14.475 1.00 96.81 279 THR A C 1
ATOM 2201 O O . THR A 1 279 ? -8.147 7.764 14.781 1.00 96.81 279 THR A O 1
ATOM 2204 N N . TYR A 1 280 ? -6.336 8.914 15.388 1.00 95.94 280 TYR A N 1
ATOM 2205 C CA . TYR A 1 280 ? -6.584 8.873 16.820 1.00 95.94 280 TYR A CA 1
ATOM 2206 C C . TYR A 1 280 ? -6.182 10.210 17.436 1.00 95.94 280 TYR A C 1
ATOM 2208 O O . TYR A 1 280 ? -5.500 11.011 16.807 1.00 95.94 280 TYR A O 1
ATOM 2216 N N . TYR A 1 281 ? -6.598 10.450 18.671 1.00 94.81 281 TYR A N 1
ATOM 2217 C CA . TYR A 1 281 ? -6.272 11.672 19.396 1.00 94.81 281 TYR A CA 1
ATOM 2218 C C . TYR A 1 281 ? -5.363 11.296 20.560 1.00 94.81 281 TYR A C 1
ATOM 2220 O O . TYR A 1 281 ? -5.612 10.284 21.230 1.00 94.81 281 TYR A O 1
ATOM 2228 N N . SER A 1 282 ? -4.272 12.045 20.731 1.00 90.75 282 SER A N 1
ATOM 2229 C CA . SER A 1 282 ? -3.363 11.885 21.868 1.00 90.75 282 SER A CA 1
ATOM 2230 C C . SER A 1 282 ? -4.055 12.271 23.179 1.00 90.75 282 SER A C 1
ATOM 2232 O O . SER A 1 282 ? -5.178 12.776 23.177 1.00 90.75 282 SER A O 1
ATOM 2234 N N . GLU A 1 283 ? -3.371 12.070 24.304 1.00 86.94 283 GLU A N 1
ATOM 2235 C CA . GLU A 1 283 ? -3.850 12.519 25.620 1.00 86.94 283 GLU A CA 1
ATOM 2236 C C . GLU A 1 283 ? -4.122 14.035 25.678 1.00 86.94 283 GLU A C 1
ATOM 2238 O O . GLU A 1 283 ? -4.988 14.477 26.423 1.00 86.94 283 GLU A O 1
ATOM 2243 N N . PHE A 1 284 ? -3.454 14.816 24.823 1.00 88.94 284 PHE A N 1
ATOM 2244 C CA . PHE A 1 284 ? -3.628 16.266 24.692 1.00 88.94 284 PHE A CA 1
ATOM 2245 C C . PHE A 1 284 ? -4.662 16.667 23.626 1.00 88.94 284 PHE A C 1
ATOM 2247 O O . PHE A 1 284 ? -4.735 17.832 23.249 1.00 88.94 284 PHE A O 1
ATOM 2254 N N . GLY A 1 285 ? -5.412 15.713 23.065 1.00 88.75 285 GLY A N 1
ATOM 2255 C CA . GLY A 1 285 ? -6.401 15.986 22.015 1.00 88.75 285 GLY A CA 1
ATOM 2256 C C . GLY A 1 285 ? -5.802 16.293 20.637 1.00 88.75 285 GLY A C 1
ATOM 2257 O O . GLY A 1 285 ? -6.527 16.698 19.730 1.00 88.75 285 GLY A O 1
ATOM 2258 N N . VAL A 1 286 ? -4.498 16.074 20.438 1.00 92.00 286 VAL A N 1
ATOM 2259 C CA . VAL A 1 286 ? -3.831 16.335 19.153 1.00 92.00 286 VAL A CA 1
ATOM 2260 C C . VAL A 1 286 ? -4.121 15.190 18.176 1.00 92.00 286 VAL A C 1
ATOM 2262 O O . VAL A 1 286 ? -3.892 14.025 18.533 1.00 92.00 286 VAL A O 1
ATOM 2265 N N . PRO A 1 287 ? -4.593 15.473 16.945 1.00 94.44 287 PRO A N 1
ATOM 2266 C CA . PRO A 1 287 ? -4.823 14.441 15.943 1.00 94.44 287 PRO A CA 1
ATOM 2267 C C . PRO A 1 287 ? -3.505 13.781 15.527 1.00 94.44 287 PRO A C 1
ATOM 2269 O O . PRO A 1 287 ? -2.532 14.436 15.162 1.00 94.44 287 PRO A O 1
ATOM 2272 N N . CYS A 1 288 ? -3.492 12.457 15.560 1.00 95.06 288 CYS A N 1
ATOM 2273 C CA . CYS A 1 288 ? -2.382 11.595 15.188 1.00 95.06 288 CYS A CA 1
ATOM 2274 C C . CYS A 1 288 ? -2.879 10.516 14.220 1.00 95.06 288 CYS A C 1
ATOM 2276 O O . CYS A 1 288 ? -4.048 10.138 14.242 1.00 95.06 288 CYS A O 1
ATOM 2278 N N . ASN A 1 289 ? -1.989 9.972 13.391 1.00 95.25 289 ASN A N 1
ATOM 2279 C CA . ASN A 1 289 ? -2.347 8.951 12.408 1.00 95.25 289 ASN A CA 1
ATOM 2280 C C . ASN A 1 289 ? -1.586 7.656 12.666 1.00 95.25 289 ASN A C 1
ATOM 2282 O O . ASN A 1 289 ? -0.364 7.669 12.813 1.00 95.25 289 ASN A O 1
ATOM 2286 N N . VAL A 1 290 ? -2.289 6.524 12.650 1.00 96.19 290 VAL A N 1
ATOM 2287 C CA . VAL A 1 290 ? -1.630 5.217 12.667 1.00 96.19 290 VAL A CA 1
ATOM 2288 C C . VAL A 1 290 ? -1.031 4.935 11.292 1.00 96.19 290 VAL A C 1
ATOM 2290 O O . VAL A 1 290 ? -1.751 4.816 10.302 1.00 96.19 290 VAL A O 1
ATOM 2293 N N . THR A 1 291 ? 0.294 4.811 11.228 1.00 94.81 291 THR A N 1
ATOM 2294 C CA . THR A 1 291 ? 1.021 4.529 9.981 1.00 94.81 291 THR A CA 1
ATOM 2295 C C . THR A 1 291 ? 1.290 3.037 9.773 1.00 94.81 291 THR A C 1
ATOM 2297 O O . THR A 1 291 ? 1.284 2.247 10.723 1.00 94.81 291 THR A O 1
ATOM 2300 N N . ASP A 1 292 ? 1.594 2.636 8.535 1.00 91.94 292 ASP A N 1
ATOM 2301 C CA . ASP A 1 292 ? 2.032 1.266 8.218 1.00 91.94 292 ASP A CA 1
ATOM 2302 C C . ASP A 1 292 ? 3.300 0.849 8.990 1.00 91.94 292 ASP A C 1
ATOM 2304 O O . ASP A 1 292 ? 3.419 -0.292 9.455 1.00 91.94 292 ASP A O 1
ATOM 2308 N N . GLN A 1 293 ? 4.222 1.788 9.205 1.00 92.00 293 GLN A N 1
ATOM 2309 C CA . GLN A 1 293 ? 5.422 1.580 10.012 1.00 92.00 293 GLN A CA 1
ATOM 2310 C C . GLN A 1 293 ? 5.101 1.367 11.495 1.00 92.00 293 GLN A C 1
ATOM 2312 O O . GLN A 1 293 ? 5.667 0.459 12.107 1.00 92.00 293 GLN A O 1
ATOM 2317 N N . MET A 1 294 ? 4.196 2.169 12.071 1.00 94.44 294 MET A N 1
ATOM 2318 C CA . MET A 1 294 ? 3.747 1.996 13.459 1.00 94.44 294 MET A CA 1
ATOM 2319 C C . MET A 1 294 ? 3.108 0.622 13.650 1.00 94.44 294 MET A C 1
ATOM 2321 O O . MET A 1 294 ? 3.515 -0.118 14.543 1.00 94.44 294 MET A O 1
ATOM 2325 N N . MET A 1 295 ? 2.193 0.246 12.750 1.00 93.62 295 MET A N 1
ATOM 2326 C CA . MET A 1 295 ? 1.522 -1.051 12.790 1.00 93.62 295 MET A CA 1
ATOM 2327 C C . MET A 1 295 ? 2.515 -2.215 12.702 1.00 93.62 295 MET A C 1
ATOM 2329 O O . MET A 1 295 ? 2.433 -3.172 13.467 1.00 93.62 295 MET A O 1
ATOM 2333 N N . THR A 1 296 ? 3.505 -2.119 11.811 1.00 91.69 296 THR A N 1
ATOM 2334 C CA . THR A 1 296 ? 4.543 -3.152 11.663 1.00 91.69 296 THR A CA 1
ATOM 2335 C C . THR A 1 296 ? 5.381 -3.303 12.934 1.00 91.69 296 THR A C 1
ATOM 2337 O O . THR A 1 296 ? 5.670 -4.424 13.354 1.00 91.69 296 THR A O 1
ATOM 2340 N N . LYS A 1 297 ? 5.780 -2.188 13.562 1.00 92.81 297 LYS A N 1
ATOM 2341 C CA . LYS A 1 297 ? 6.529 -2.208 14.828 1.00 92.81 297 LYS A CA 1
ATOM 2342 C C . LYS A 1 297 ? 5.690 -2.811 15.955 1.00 92.81 297 LYS A C 1
ATOM 2344 O O . LYS A 1 297 ? 6.193 -3.653 16.693 1.00 92.81 297 LYS A O 1
ATOM 2349 N N . TYR A 1 298 ? 4.419 -2.428 16.041 1.00 92.56 298 TYR A N 1
ATOM 2350 C CA . TYR A 1 298 ? 3.493 -2.951 17.039 1.00 92.56 298 TYR A CA 1
ATOM 2351 C C . TYR A 1 298 ? 3.271 -4.456 16.880 1.00 92.56 298 TYR A C 1
ATOM 2353 O O . TYR A 1 298 ? 3.455 -5.190 17.840 1.00 92.56 298 TYR A O 1
ATOM 2361 N N . LEU A 1 299 ? 3.007 -4.943 15.664 1.00 91.12 299 LEU A N 1
ATOM 2362 C CA . LEU A 1 299 ? 2.859 -6.376 15.385 1.00 91.12 299 LEU A CA 1
ATOM 2363 C C . LEU A 1 299 ? 4.082 -7.198 15.804 1.00 91.12 299 LEU A C 1
ATOM 2365 O O . LEU A 1 299 ? 3.925 -8.278 16.367 1.00 91.12 299 LEU A O 1
ATOM 2369 N N . ARG A 1 300 ? 5.299 -6.689 15.568 1.00 91.00 300 ARG A N 1
ATOM 2370 C CA . ARG A 1 300 ? 6.534 -7.349 16.022 1.00 91.00 300 ARG A CA 1
ATOM 2371 C C . ARG A 1 300 ? 6.622 -7.401 17.545 1.00 91.00 300 ARG A C 1
ATOM 2373 O O . ARG A 1 300 ? 6.953 -8.447 18.085 1.00 91.00 300 ARG A O 1
ATOM 2380 N N . ALA A 1 301 ? 6.296 -6.302 18.224 1.00 88.69 301 ALA A N 1
ATOM 2381 C CA . ALA A 1 301 ? 6.283 -6.259 19.684 1.00 88.69 301 ALA A CA 1
ATOM 2382 C C . ALA A 1 301 ? 5.237 -7.218 20.278 1.00 88.69 301 ALA A C 1
ATOM 2384 O O . ALA A 1 301 ? 5.535 -7.937 21.226 1.00 88.69 301 ALA A O 1
ATOM 2385 N N . VAL A 1 302 ? 4.039 -7.285 19.685 1.00 90.12 302 VAL A N 1
ATOM 2386 C CA . VAL A 1 302 ? 2.998 -8.244 20.081 1.00 90.12 302 VAL A CA 1
ATOM 2387 C C . VAL A 1 302 ? 3.499 -9.674 19.877 1.00 90.12 302 VAL A C 1
ATOM 2389 O O . VAL A 1 302 ? 3.360 -10.483 20.786 1.00 90.12 302 VAL A O 1
ATOM 2392 N N . ALA A 1 303 ? 4.120 -9.981 18.734 1.00 88.44 303 ALA A N 1
ATOM 2393 C CA . ALA A 1 303 ? 4.614 -11.325 18.428 1.00 88.44 303 ALA A CA 1
ATOM 2394 C C . ALA A 1 303 ? 5.688 -11.805 19.414 1.00 88.44 303 ALA A C 1
ATOM 2396 O O . ALA A 1 303 ? 5.651 -12.956 19.826 1.00 88.44 303 ALA A O 1
ATOM 2397 N N . LEU A 1 304 ? 6.587 -10.916 19.846 1.00 87.12 304 LEU A N 1
ATOM 2398 C CA . LEU A 1 304 ? 7.594 -11.221 20.871 1.00 87.12 304 LEU A CA 1
ATOM 2399 C C . L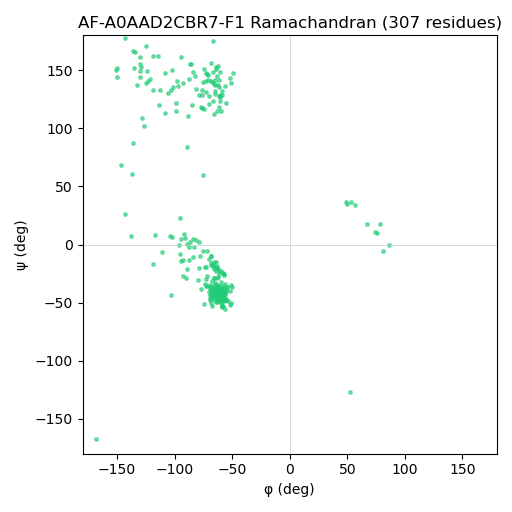EU A 1 304 ? 6.995 -11.452 22.268 1.00 87.12 304 LEU A C 1
ATOM 2401 O O . LEU A 1 304 ? 7.678 -11.968 23.142 1.00 87.12 304 LEU A O 1
ATOM 2405 N N . SER A 1 305 ? 5.742 -11.048 22.489 1.00 77.12 305 SER A N 1
ATOM 2406 C CA . SER A 1 305 ? 5.025 -11.243 23.755 1.00 77.12 305 SER A CA 1
ATOM 2407 C C . SER A 1 305 ? 4.127 -12.484 23.770 1.00 77.12 305 SER A C 1
ATOM 2409 O O . SER A 1 305 ? 3.420 -12.699 24.754 1.00 77.12 305 SER A O 1
ATOM 2411 N N . VAL A 1 306 ? 4.076 -13.243 22.671 1.00 68.88 306 VAL A N 1
ATOM 2412 C CA . VAL A 1 306 ? 3.353 -14.518 22.605 1.00 68.88 306 VAL A CA 1
ATOM 2413 C C . VAL A 1 306 ? 4.293 -15.593 23.144 1.00 68.88 306 VAL A C 1
ATOM 2415 O O . VAL A 1 306 ? 5.378 -15.770 22.594 1.00 68.88 306 VAL A O 1
ATOM 2418 N N . GLU A 1 307 ? 3.899 -16.286 24.213 1.00 52.16 307 GLU A N 1
ATOM 2419 C CA . GLU A 1 307 ? 4.598 -17.500 24.647 1.00 52.16 307 GLU A CA 1
ATOM 2420 C C . GLU A 1 307 ? 4.522 -18.530 23.515 1.00 52.16 307 GLU A C 1
ATOM 2422 O O . GLU A 1 307 ? 3.454 -18.771 22.947 1.00 52.16 307 GLU A O 1
ATOM 2427 N N . VAL A 1 308 ? 5.680 -19.051 23.117 1.00 47.50 308 VAL A N 1
ATOM 2428 C CA . VAL A 1 308 ? 5.765 -20.143 22.151 1.00 47.50 308 VAL A CA 1
ATOM 2429 C C . VAL A 1 308 ? 5.688 -21.419 22.976 1.00 47.50 308 VAL A C 1
ATOM 2431 O O . VAL A 1 308 ? 6.615 -21.677 23.742 1.00 47.50 308 VAL A O 1
ATOM 2434 N N . ASP A 1 309 ? 4.576 -22.144 22.859 1.00 37.56 309 ASP A N 1
ATOM 2435 C CA . ASP A 1 309 ? 4.478 -23.529 23.340 1.00 37.56 309 ASP A CA 1
ATOM 2436 C C . ASP A 1 309 ? 5.490 -24.428 22.608 1.00 37.56 309 ASP A C 1
ATOM 2438 O O . ASP A 1 309 ? 5.619 -24.286 21.363 1.00 37.56 309 ASP A O 1
#